Protein AF-A0A135ICH6-F1 (afdb_monomer)

InterPro domains:
  IPR010895 CHRD [PF07452] (2-80)
  IPR010895 CHRD [PF07452] (89-201)
  IPR010895 CHRD [PS50933] (84-203)
  IPR010895 CHRD [SM00754] (1-82)
  IPR010895 CHRD [SM00754] (86-203)

Mean predicted aligned error: 3.38 Å

Sequence (203 aa):
MRVNTQGIEDAVAAHIHEGRVGDNGGVLVVLNQDAEDANVWTVPVDTDIDAETFENMLAGGYYTNFHTPANASGEIRGQVFSRDYSLYTF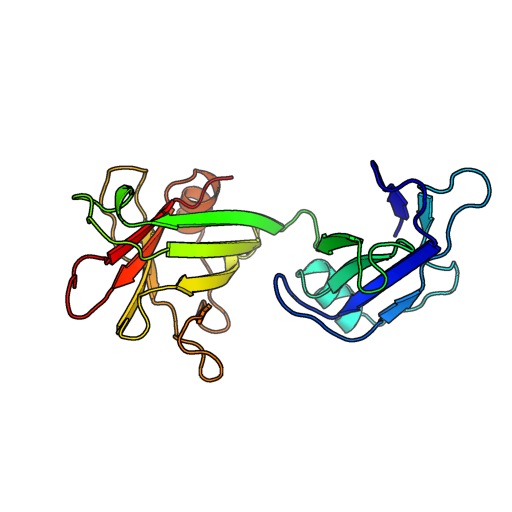ALNGEQEVPPVTTDASGDGYALLNDKTGDLDLKVVTSGVDDAVAAHIHEGIEGTNGGVVVGLEQSVDDVSKWITPENTVLDADQREAFSSGRNYVNVHTPAVPSGEIRGQIEP

Solvent-accessible surface area (backbone atoms only — not comparable to full-atom values): 10967 Å² total; per-residue (Å²): 109,74,50,75,64,78,96,59,87,67,51,77,48,38,33,34,25,40,26,39,90,98,50,84,57,58,78,75,42,71,41,42,67,41,94,90,41,75,42,34,34,31,55,53,93,83,71,81,75,57,70,68,59,52,52,39,30,44,71,33,37,18,25,38,38,32,17,26,86,91,29,73,94,41,68,51,75,45,82,34,54,38,92,53,49,50,79,31,64,31,58,25,26,6,74,60,27,83,76,59,38,96,61,91,33,37,32,45,33,39,35,44,33,29,79,80,76,21,44,43,53,35,45,33,43,50,43,83,53,84,70,48,79,47,36,33,36,25,48,27,43,89,85,50,90,48,57,81,74,42,71,40,41,69,41,91,90,40,75,46,30,37,28,52,49,88,88,36,62,40,55,74,68,56,46,52,32,46,74,66,31,24,21,25,41,36,34,18,27,85,90,33,71,92,39,45,29,18,20,62,41,43,121

Foldseek 3Di:
DKFFDDPQQQWDWKFKAFAAPPDGGDGPFTWDQDPVGNRMTHTPPPDDDDPVVVVCLQQQRIKMFIAHPVRRVGPDMGTGHHPQKDKWKKKKAQVQDQPGADDPKIKIKMWIARLPWQFIKIKMFIDPALQWDWKFKFFAAGNDGGDGDFTWDQDPVDNRMTIGDPRDGDDNVRSVSLAVQRIKMFIAHPVRRSGRMMIGTYD

Secondary structure (DSSP, 8-state):
-EEE--S-TT--EEEEEE--TT----EEEEPEEPSS-TTEEE--TT----HHHHHHHHTT-EEEEEE-SS-TT-SEEEEE--TTEEEEEEEEEGGGSSS----S-EEEEEEEEETTT-BEEEEEEEES-TT--EEEEEE--TTS--EEEEEEEEPSS-TTEEEPPTT-B--HHHHHHHHTT-EEEEEE-SS-TT-SEEEEE--

Nearest PDB structures (foldseek):
  6flh-assembly1_A  TM=6.150E-01  e=5.982E-02  Homo sapiens
  4jvb-assembly1_B  TM=2.579E-01  e=6.273E+00  Homo sapiens

Radius of gyration: 19.11 Å; Cα contacts (8 Å, |Δi|>4): 485; chains: 1; bounding box: 44×34×48 Å

Structure (mmCIF, N/CA/C/O backbone):
data_AF-A0A135ICH6-F1
#
_entry.id   AF-A0A135ICH6-F1
#
loop_
_atom_site.group_PDB
_atom_site.id
_atom_site.type_symbol
_atom_site.label_atom_id
_atom_site.label_alt_id
_atom_site.label_comp_id
_atom_site.label_asym_id
_atom_site.label_entity_id
_atom_site.label_seq_id
_atom_site.pdbx_PDB_ins_code
_atom_site.Cartn_x
_atom_site.Cartn_y
_atom_site.Cartn_z
_atom_site.occupancy
_atom_site.B_iso_or_equiv
_atom_site.auth_seq_id
_atom_site.auth_comp_id
_atom_site.auth_asym_id
_atom_site.auth_atom_id
_atom_site.pdbx_PDB_model_num
ATOM 1 N N . MET A 1 1 ? 17.819 -0.752 -14.246 1.00 88.75 1 MET A N 1
ATOM 2 C CA . MET A 1 1 ? 17.251 -1.727 -13.282 1.00 88.75 1 MET A CA 1
ATOM 3 C C . MET A 1 1 ? 17.395 -3.141 -13.845 1.00 88.75 1 MET A C 1
ATOM 5 O O . MET A 1 1 ? 17.331 -3.290 -15.061 1.00 88.75 1 MET A O 1
ATOM 9 N N . ARG A 1 2 ? 17.623 -4.147 -12.987 1.00 93.88 2 ARG A N 1
ATOM 10 C CA . ARG A 1 2 ? 17.636 -5.584 -13.323 1.00 93.88 2 ARG A CA 1
ATOM 11 C C . ARG A 1 2 ? 16.711 -6.313 -12.349 1.00 93.88 2 ARG A C 1
ATOM 13 O O . ARG A 1 2 ? 16.821 -6.069 -11.150 1.00 93.88 2 ARG A O 1
ATOM 20 N N . VAL A 1 3 ? 15.862 -7.203 -12.848 1.00 96.25 3 VAL A N 1
ATOM 21 C CA . VAL A 1 3 ? 14.986 -8.069 -12.047 1.00 96.25 3 VAL A CA 1
ATOM 22 C C . VAL A 1 3 ? 15.303 -9.520 -12.368 1.00 96.25 3 VAL A C 1
ATOM 24 O O . VAL A 1 3 ? 15.541 -9.850 -13.525 1.00 96.25 3 VAL A O 1
ATOM 27 N N . ASN A 1 4 ? 15.324 -10.371 -11.344 1.00 95.81 4 ASN A N 1
ATOM 28 C CA . ASN A 1 4 ? 15.422 -11.816 -11.519 1.00 95.81 4 ASN A CA 1
ATOM 29 C C . ASN A 1 4 ? 14.124 -12.433 -11.004 1.00 95.81 4 ASN A C 1
ATOM 31 O O . ASN A 1 4 ? 13.815 -12.297 -9.820 1.00 95.81 4 ASN A O 1
ATOM 35 N N . THR A 1 5 ? 13.363 -13.066 -11.885 1.00 95.44 5 THR A N 1
ATOM 36 C CA . THR A 1 5 ? 12.122 -13.752 -11.532 1.00 95.44 5 THR A CA 1
ATOM 37 C C . THR A 1 5 ? 12.418 -15.164 -11.029 1.00 95.44 5 THR A C 1
ATOM 39 O O . THR A 1 5 ? 13.447 -15.752 -11.352 1.00 95.44 5 THR A O 1
ATOM 42 N N . GLN A 1 6 ? 11.536 -15.721 -10.203 1.00 93.81 6 GLN A N 1
ATOM 43 C CA . GLN A 1 6 ? 11.614 -17.112 -9.754 1.00 93.81 6 GLN A CA 1
ATOM 44 C C . GLN A 1 6 ? 10.213 -17.719 -9.790 1.00 93.81 6 GLN A C 1
ATOM 46 O O . GLN A 1 6 ? 9.243 -17.034 -9.478 1.00 93.81 6 GLN A O 1
ATOM 51 N N . GLY A 1 7 ? 10.110 -18.991 -10.179 1.00 92.00 7 GLY A N 1
ATOM 52 C CA . GLY A 1 7 ? 8.832 -19.710 -10.229 1.00 92.00 7 GLY A CA 1
ATOM 53 C C . GLY A 1 7 ? 7.924 -19.373 -11.420 1.00 92.00 7 GLY A C 1
ATOM 54 O O . GLY A 1 7 ? 6.806 -19.872 -11.454 1.00 92.00 7 GLY A O 1
ATOM 55 N N . ILE A 1 8 ? 8.391 -18.572 -12.388 1.00 92.31 8 ILE A N 1
ATOM 56 C CA . ILE A 1 8 ? 7.648 -18.178 -13.603 1.00 92.31 8 ILE A CA 1
ATOM 57 C C . ILE A 1 8 ? 8.508 -18.336 -14.869 1.00 92.31 8 ILE A C 1
ATOM 59 O O . ILE A 1 8 ? 8.850 -17.376 -15.556 1.00 92.31 8 ILE A O 1
ATOM 63 N N . GLU A 1 9 ? 8.916 -19.572 -15.145 1.00 86.94 9 GLU A N 1
ATOM 64 C CA . GLU A 1 9 ? 9.902 -19.904 -16.189 1.00 86.94 9 GLU A CA 1
ATOM 65 C C . GLU A 1 9 ? 9.410 -19.650 -17.627 1.00 86.94 9 GLU A C 1
ATOM 67 O O . GLU A 1 9 ? 10.218 -19.587 -18.551 1.00 86.94 9 GLU A O 1
ATOM 72 N N . ASP A 1 10 ? 8.100 -19.499 -17.833 1.00 93.94 10 ASP A N 1
ATOM 73 C CA . ASP A 1 10 ? 7.461 -19.277 -19.133 1.00 93.94 10 ASP A CA 1
ATOM 74 C C . ASP A 1 10 ? 7.021 -17.820 -19.358 1.00 93.94 10 ASP A C 1
ATOM 76 O O . ASP A 1 10 ? 6.201 -17.547 -20.237 1.00 93.94 10 ASP A O 1
ATOM 80 N N . ALA A 1 11 ? 7.558 -16.867 -18.589 1.00 96.06 11 ALA A N 1
ATOM 81 C CA . ALA A 1 11 ? 7.267 -15.454 -18.789 1.00 96.06 11 ALA A CA 1
ATOM 82 C C . ALA A 1 11 ? 7.738 -14.957 -20.170 1.00 96.06 11 ALA A C 1
ATOM 84 O O . ALA A 1 11 ? 8.879 -15.167 -20.584 1.00 96.06 11 ALA A O 1
ATOM 85 N N . VAL A 1 12 ? 6.836 -14.272 -20.879 1.00 95.69 12 VAL A N 1
ATOM 86 C CA . VAL A 1 12 ? 7.000 -13.847 -22.284 1.00 95.69 12 VAL A CA 1
ATOM 87 C C . VAL A 1 12 ? 7.098 -12.334 -22.460 1.00 95.69 12 VAL A C 1
ATOM 89 O O . VAL A 1 12 ? 7.494 -11.862 -23.524 1.00 95.69 12 VAL A O 1
ATOM 92 N N . ALA A 1 13 ? 6.714 -11.562 -21.445 1.00 97.50 13 ALA A N 1
ATOM 93 C CA . ALA A 1 13 ? 6.811 -10.110 -21.455 1.00 97.50 13 ALA A CA 1
ATOM 94 C C . ALA A 1 13 ? 6.939 -9.581 -20.031 1.00 97.50 13 ALA A C 1
ATOM 96 O O . ALA A 1 13 ? 6.417 -10.178 -19.087 1.00 97.50 13 ALA A O 1
ATOM 97 N N . ALA A 1 14 ? 7.584 -8.428 -19.889 1.00 97.94 14 ALA A N 1
ATOM 98 C CA . ALA A 1 14 ? 7.644 -7.721 -18.625 1.00 97.94 14 ALA A CA 1
ATOM 99 C C . ALA A 1 14 ? 7.719 -6.210 -18.835 1.00 97.94 14 ALA A C 1
ATOM 101 O O . ALA A 1 14 ? 8.306 -5.725 -19.806 1.00 97.94 14 ALA A O 1
ATOM 102 N N . HIS A 1 15 ? 7.133 -5.472 -17.900 1.00 98.00 15 HIS A N 1
ATOM 103 C CA . HIS A 1 15 ? 6.991 -4.025 -17.979 1.00 98.00 15 HIS A CA 1
ATOM 104 C C . HIS A 1 15 ? 7.269 -3.368 -16.630 1.00 98.00 15 HIS A C 1
ATOM 106 O O . HIS A 1 15 ? 7.017 -3.962 -15.582 1.00 98.00 15 HIS A O 1
ATOM 112 N N . ILE A 1 16 ? 7.727 -2.119 -16.663 1.00 98.12 16 ILE A N 1
ATOM 113 C CA . ILE A 1 16 ? 7.586 -1.175 -15.553 1.00 98.12 16 ILE A CA 1
ATOM 114 C C . ILE A 1 16 ? 6.340 -0.343 -15.839 1.00 98.12 16 ILE A C 1
ATOM 116 O O . ILE A 1 16 ? 6.228 0.238 -16.917 1.00 98.12 16 ILE A O 1
ATOM 120 N N . HIS A 1 17 ? 5.428 -0.284 -14.881 1.00 98.06 17 HIS A N 1
ATOM 121 C CA . HIS A 1 17 ? 4.201 0.494 -14.923 1.00 98.06 17 HIS A CA 1
ATOM 122 C C . HIS A 1 17 ? 4.221 1.597 -13.870 1.00 98.06 17 HIS A C 1
ATOM 124 O O . HIS A 1 17 ? 4.798 1.419 -12.795 1.00 98.06 17 HIS A O 1
ATOM 130 N N . GLU A 1 18 ? 3.549 2.703 -14.164 1.00 97.69 18 GLU A N 1
ATOM 131 C CA . GLU A 1 18 ? 3.176 3.698 -13.159 1.00 97.69 18 GLU A CA 1
ATOM 132 C C . GLU A 1 18 ? 2.019 3.157 -12.306 1.00 97.69 18 GLU A C 1
ATOM 134 O O . GLU A 1 18 ? 1.065 2.587 -12.831 1.00 97.69 18 GLU A O 1
ATOM 139 N N . GLY A 1 19 ? 2.105 3.310 -10.990 1.00 95.12 19 GLY A N 1
ATOM 140 C CA . GLY A 1 19 ? 1.073 2.912 -10.039 1.00 95.12 19 GLY A CA 1
ATOM 141 C C . GLY A 1 19 ? 1.646 2.562 -8.668 1.00 95.12 19 GLY A C 1
ATOM 142 O O . GLY A 1 19 ? 2.623 1.818 -8.554 1.00 95.12 19 GLY A O 1
ATOM 143 N N . ARG A 1 20 ? 0.999 3.067 -7.615 1.00 92.19 20 ARG A N 1
ATOM 144 C CA . ARG A 1 20 ? 1.248 2.683 -6.216 1.00 92.19 20 ARG A CA 1
ATOM 145 C C . ARG A 1 20 ? 0.688 1.291 -5.924 1.00 92.19 20 ARG A C 1
ATOM 147 O O . ARG A 1 20 ? 0.027 0.686 -6.772 1.00 92.19 20 ARG A O 1
ATOM 154 N N . VAL A 1 21 ? 0.966 0.758 -4.734 1.00 90.69 21 VAL A N 1
ATOM 155 C CA . VAL A 1 21 ? 0.473 -0.562 -4.310 1.00 90.69 21 VAL A CA 1
ATOM 156 C C . VAL A 1 21 ? -1.057 -0.622 -4.427 1.00 90.69 21 VAL A C 1
ATOM 158 O O . VAL A 1 21 ? -1.778 0.268 -3.980 1.00 90.69 21 VAL A O 1
ATOM 161 N N . GLY A 1 22 ? -1.558 -1.674 -5.077 1.00 85.56 22 GLY A N 1
ATOM 162 C CA . GLY A 1 22 ? -2.992 -1.875 -5.316 1.00 85.56 22 GLY A CA 1
ATOM 163 C C . GLY A 1 22 ? -3.583 -1.087 -6.492 1.00 85.56 22 GLY A C 1
ATOM 164 O O . GLY A 1 22 ? -4.697 -1.396 -6.905 1.00 85.56 22 GLY A O 1
ATOM 165 N N . ASP A 1 23 ? -2.843 -0.142 -7.078 1.00 89.75 23 ASP A N 1
ATOM 166 C CA . ASP A 1 23 ? -3.304 0.648 -8.221 1.00 89.75 23 ASP A CA 1
ATOM 167 C C . ASP A 1 23 ? -2.651 0.165 -9.525 1.00 89.75 23 ASP A C 1
ATOM 169 O O . ASP A 1 23 ? -1.493 -0.269 -9.547 1.00 89.75 23 ASP A O 1
ATOM 173 N N . ASN A 1 24 ? -3.411 0.217 -10.619 1.00 92.19 24 ASN A N 1
ATOM 174 C CA . ASN A 1 24 ? -2.935 -0.088 -11.967 1.00 92.19 24 AS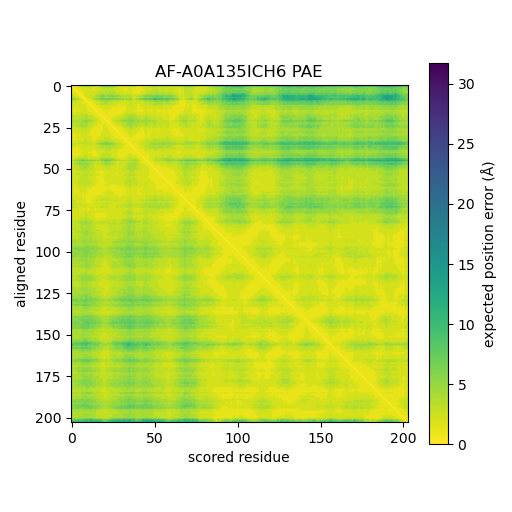N A CA 1
ATOM 175 C C . ASN A 1 24 ? -2.658 1.212 -12.721 1.00 92.19 24 ASN A C 1
ATOM 177 O O . ASN A 1 24 ? -3.387 2.189 -12.555 1.00 92.19 24 ASN A O 1
ATOM 181 N N . GLY A 1 25 ? -1.690 1.191 -13.632 1.00 94.75 25 GLY A N 1
ATOM 182 C CA . GLY A 1 25 ? -1.449 2.323 -14.521 1.00 94.75 25 GLY A CA 1
ATOM 183 C C . GLY A 1 25 ? -0.712 1.953 -15.801 1.00 94.75 25 GLY A C 1
ATOM 184 O O . GLY A 1 25 ? -0.577 0.779 -16.168 1.00 94.75 25 GLY A O 1
ATOM 185 N N . GLY A 1 26 ? -0.314 2.986 -16.541 1.00 96.62 26 GLY A N 1
ATOM 186 C CA . GLY A 1 26 ? 0.278 2.851 -17.870 1.00 96.62 26 GLY A CA 1
ATOM 187 C C . GLY A 1 26 ? 1.656 2.191 -17.847 1.00 96.62 26 GLY A C 1
ATOM 188 O O . GLY A 1 26 ? 2.348 2.205 -16.833 1.00 96.62 26 GLY A O 1
ATOM 189 N N . VAL A 1 27 ? 2.059 1.617 -18.982 1.00 97.44 27 VAL A N 1
ATOM 190 C CA . VAL A 1 27 ? 3.423 1.102 -19.180 1.00 97.44 27 VAL A CA 1
ATOM 191 C C . VAL A 1 27 ? 4.380 2.283 -19.349 1.00 97.44 27 VAL A C 1
ATOM 193 O O . VAL A 1 27 ? 4.207 3.078 -20.271 1.00 97.44 27 VAL A O 1
ATOM 196 N N . LEU A 1 28 ? 5.408 2.353 -18.504 1.00 97.56 28 LEU A N 1
ATOM 197 C CA . LEU A 1 28 ? 6.541 3.267 -18.651 1.00 97.56 28 LEU A CA 1
ATOM 198 C C . LEU A 1 28 ? 7.646 2.642 -19.515 1.00 97.56 28 LEU A C 1
ATOM 200 O O . LEU A 1 28 ? 8.131 3.263 -20.456 1.00 97.56 28 LEU A O 1
ATOM 204 N N . VAL A 1 29 ? 8.053 1.407 -19.198 1.00 97.50 29 VAL A N 1
ATOM 205 C CA . VAL A 1 29 ? 9.194 0.734 -19.844 1.00 97.50 29 VAL A CA 1
ATOM 206 C C . VAL A 1 29 ? 8.836 -0.707 -20.178 1.00 97.50 29 VAL A C 1
ATOM 208 O O . VAL A 1 29 ? 8.315 -1.425 -19.330 1.00 97.50 29 VAL A O 1
ATOM 211 N N . VAL A 1 30 ? 9.182 -1.157 -21.385 1.00 97.81 30 VAL A N 1
ATOM 212 C CA . VAL A 1 30 ? 9.219 -2.586 -21.735 1.00 97.81 30 VAL A CA 1
ATOM 213 C C . VAL A 1 30 ? 10.593 -3.141 -21.371 1.00 97.81 30 VAL A C 1
ATOM 215 O O . VAL A 1 30 ? 11.612 -2.579 -21.773 1.00 97.81 30 VAL A O 1
ATOM 218 N N . LEU A 1 31 ? 10.634 -4.223 -20.596 1.00 97.94 31 LEU A N 1
ATOM 219 C CA . LEU A 1 31 ? 11.882 -4.857 -20.179 1.00 97.94 31 LEU A CA 1
ATOM 220 C C . LEU A 1 31 ? 12.377 -5.851 -21.234 1.00 97.94 31 LEU A C 1
ATOM 222 O O . LEU A 1 31 ? 11.595 -6.573 -21.850 1.00 97.94 31 LEU A O 1
ATOM 226 N N . ASN A 1 32 ? 13.697 -5.927 -21.385 1.00 97.44 32 ASN A N 1
ATOM 227 C CA . ASN A 1 32 ? 14.360 -6.934 -22.202 1.00 97.44 32 ASN A CA 1
ATOM 228 C C . ASN A 1 32 ? 14.598 -8.196 -21.373 1.00 97.44 32 ASN A C 1
ATOM 230 O O . ASN A 1 32 ? 15.232 -8.119 -20.316 1.00 97.44 32 ASN A O 1
ATOM 234 N N . GLN A 1 33 ? 14.141 -9.340 -21.876 1.00 96.62 33 GLN A N 1
ATOM 235 C CA . GLN A 1 33 ? 14.546 -10.646 -21.361 1.00 96.62 33 GLN A CA 1
ATOM 236 C C . GLN A 1 33 ? 15.991 -10.931 -21.782 1.00 96.62 33 GLN A C 1
ATOM 238 O O . GLN A 1 33 ? 16.378 -10.655 -22.921 1.00 96.62 33 GLN A O 1
ATOM 243 N N . ASP A 1 34 ? 16.793 -11.457 -20.865 1.00 95.38 34 ASP A N 1
ATOM 244 C CA . ASP A 1 34 ? 18.150 -11.899 -21.159 1.00 95.38 34 ASP A CA 1
ATOM 245 C C . ASP A 1 34 ? 18.136 -13.148 -22.058 1.00 95.38 34 ASP A C 1
ATOM 247 O O . ASP A 1 34 ? 17.251 -14.000 -21.969 1.00 95.38 34 ASP A O 1
ATOM 251 N N . ALA A 1 35 ? 19.108 -13.239 -22.966 1.00 93.81 35 ALA A N 1
ATOM 252 C CA . ALA A 1 35 ? 19.168 -14.310 -23.959 1.00 93.81 35 ALA A CA 1
ATOM 253 C C . ALA A 1 35 ? 19.732 -15.628 -23.403 1.00 93.81 35 ALA A C 1
ATOM 255 O O . ALA A 1 35 ? 19.498 -16.684 -23.993 1.00 93.81 35 ALA A O 1
ATOM 256 N N . GLU A 1 36 ? 20.502 -15.568 -22.315 1.00 94.75 36 GLU A N 1
ATOM 257 C CA . GLU A 1 36 ? 21.130 -16.727 -21.679 1.00 94.75 36 GLU A CA 1
ATOM 258 C C . GLU A 1 36 ? 20.344 -17.199 -20.448 1.00 94.75 36 GLU A C 1
ATOM 260 O O . GLU A 1 36 ? 20.405 -18.382 -20.109 1.00 94.75 36 GLU A O 1
ATOM 265 N N . ASP A 1 37 ? 19.571 -16.311 -19.814 1.00 93.81 37 ASP A N 1
ATOM 266 C CA . ASP A 1 37 ? 18.720 -16.633 -18.666 1.00 93.81 37 ASP A CA 1
ATOM 267 C C . ASP A 1 37 ? 17.323 -15.999 -18.781 1.00 93.81 37 ASP A C 1
ATOM 269 O O . ASP A 1 37 ? 17.126 -14.811 -18.524 1.00 93.81 37 ASP A O 1
ATOM 273 N N . ALA A 1 38 ? 16.316 -16.822 -19.092 1.00 91.88 38 ALA A N 1
ATOM 274 C CA . ALA A 1 38 ? 14.923 -16.395 -19.256 1.00 91.88 38 ALA A CA 1
ATOM 275 C C . ALA A 1 38 ? 14.307 -15.750 -17.996 1.00 91.88 38 ALA A C 1
ATOM 277 O O . ALA A 1 38 ? 13.272 -15.087 -18.085 1.00 91.88 38 ALA A O 1
ATOM 278 N N . ASN A 1 39 ? 14.934 -15.911 -16.827 1.00 93.94 39 ASN A N 1
ATOM 279 C CA . ASN A 1 39 ? 14.484 -15.290 -15.586 1.00 93.94 39 ASN A CA 1
ATOM 280 C C . ASN A 1 39 ? 15.065 -13.893 -15.358 1.00 93.94 39 ASN A C 1
ATOM 282 O O . ASN A 1 39 ? 14.677 -13.216 -14.404 1.00 93.94 39 ASN A O 1
ATOM 286 N N . VAL A 1 40 ? 16.014 -13.449 -16.181 1.00 96.19 40 VAL A N 1
ATOM 287 C CA . VAL A 1 40 ? 16.670 -12.153 -16.018 1.00 96.19 40 VAL A CA 1
ATOM 288 C C . VAL A 1 40 ? 16.038 -11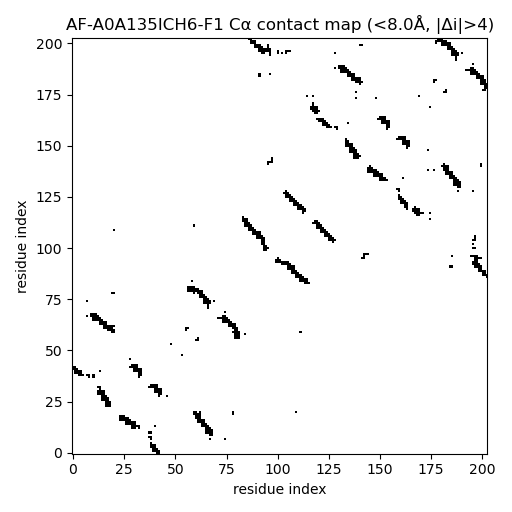.134 -16.952 1.00 96.19 40 VAL A C 1
ATOM 290 O O . VAL A 1 40 ? 15.994 -11.310 -18.165 1.00 96.19 40 VAL A O 1
ATOM 293 N N . TRP A 1 41 ? 15.595 -10.023 -16.373 1.00 97.56 41 TRP A N 1
ATOM 294 C CA . TRP A 1 41 ? 14.955 -8.925 -17.084 1.00 97.56 41 TRP A CA 1
ATOM 295 C C . TRP A 1 41 ? 15.700 -7.629 -16.814 1.00 97.56 41 TRP A C 1
ATOM 297 O O . TRP A 1 41 ? 16.047 -7.314 -15.671 1.00 97.56 41 TRP A O 1
ATOM 307 N N . THR A 1 42 ? 15.956 -6.855 -17.860 1.00 97.44 42 THR A N 1
ATOM 308 C CA . THR A 1 42 ? 16.729 -5.615 -17.766 1.00 97.44 42 THR A CA 1
ATOM 309 C C . THR A 1 42 ? 16.024 -4.469 -18.464 1.00 97.44 42 THR A C 1
ATOM 311 O O . THR A 1 42 ? 15.314 -4.641 -19.451 1.00 97.44 42 THR A O 1
ATOM 314 N N . VAL A 1 43 ? 16.221 -3.269 -17.930 1.00 97.06 43 VAL A N 1
ATOM 315 C CA . VAL A 1 43 ? 15.818 -2.041 -18.618 1.00 97.06 43 VAL A CA 1
ATOM 316 C C . VAL A 1 43 ? 16.701 -1.861 -19.863 1.00 97.06 43 VAL A C 1
ATOM 318 O O . VAL A 1 43 ? 17.918 -2.043 -19.744 1.00 97.06 43 VAL A O 1
ATOM 321 N N . PRO A 1 44 ? 16.137 -1.505 -21.035 1.00 96.38 44 PRO A N 1
ATOM 322 C CA .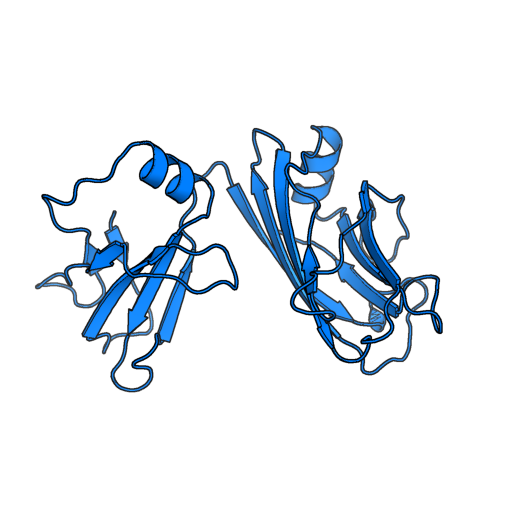 PRO A 1 44 ? 16.926 -1.198 -22.224 1.00 96.38 44 PRO A CA 1
ATOM 323 C C . PRO A 1 44 ? 17.998 -0.135 -21.949 1.00 96.38 44 PRO A C 1
ATOM 325 O O . PRO A 1 44 ? 17.742 0.839 -21.244 1.00 96.38 44 PRO A O 1
ATOM 328 N N . VAL A 1 45 ? 19.187 -0.317 -22.527 1.00 91.56 45 VAL A N 1
ATOM 329 C CA . VAL A 1 45 ? 20.398 0.495 -22.277 1.00 91.56 45 VAL A CA 1
ATOM 330 C C . VAL A 1 45 ? 20.195 2.001 -22.497 1.00 91.56 45 VAL A C 1
ATOM 332 O O . VAL A 1 45 ? 20.774 2.790 -21.757 1.00 91.56 45 VAL A O 1
ATOM 335 N N . ASP A 1 46 ? 19.336 2.391 -23.439 1.00 91.69 46 ASP A N 1
ATOM 336 C CA . ASP A 1 46 ? 19.064 3.795 -23.783 1.00 91.69 46 ASP A CA 1
ATOM 337 C C . ASP A 1 46 ? 17.751 4.324 -23.175 1.00 91.69 46 ASP A C 1
ATOM 339 O O . ASP A 1 46 ? 17.191 5.311 -23.650 1.00 91.69 46 ASP A O 1
ATOM 343 N N . THR A 1 47 ? 17.218 3.650 -22.150 1.00 95.06 47 THR A N 1
ATOM 344 C CA . THR A 1 47 ? 16.029 4.140 -21.440 1.00 95.06 47 THR A CA 1
ATOM 345 C C . THR A 1 47 ? 16.404 5.371 -20.632 1.00 95.06 47 THR A C 1
ATOM 347 O O . THR A 1 47 ? 17.163 5.271 -19.667 1.00 95.06 47 THR A O 1
ATOM 350 N N . ASP A 1 48 ? 15.838 6.508 -21.014 1.00 94.75 48 ASP A N 1
ATOM 351 C CA . ASP A 1 48 ? 15.968 7.770 -20.298 1.00 94.75 48 ASP A CA 1
ATOM 352 C C . ASP A 1 48 ? 14.644 8.103 -19.604 1.00 94.75 48 ASP A C 1
ATOM 354 O O . ASP A 1 48 ? 13.568 7.918 -20.179 1.00 94.75 48 ASP A O 1
ATOM 358 N N . ILE A 1 49 ? 14.729 8.564 -18.360 1.00 95.88 49 ILE A N 1
ATOM 359 C CA . ILE A 1 49 ? 13.588 9.015 -17.560 1.00 95.88 49 ILE A CA 1
ATOM 360 C C . ILE A 1 49 ? 13.962 10.334 -16.897 1.00 95.88 49 ILE A C 1
ATOM 362 O O . ILE A 1 49 ? 15.112 10.542 -16.506 1.00 95.88 49 ILE A O 1
ATOM 366 N N . ASP A 1 50 ? 12.995 11.235 -16.768 1.00 97.06 50 ASP A N 1
ATOM 367 C CA . ASP A 1 50 ? 13.234 12.498 -16.084 1.00 97.06 50 ASP A CA 1
ATOM 368 C C . ASP A 1 50 ? 13.375 12.318 -14.561 1.00 97.06 50 ASP A C 1
ATOM 370 O O . ASP A 1 50 ? 13.111 11.259 -13.983 1.00 97.06 50 ASP A O 1
ATOM 374 N N . ALA A 1 51 ? 13.839 13.382 -13.904 1.00 97.38 51 ALA A N 1
ATOM 375 C CA . ALA A 1 51 ? 14.068 13.375 -12.466 1.00 97.38 51 ALA A CA 1
ATOM 376 C C . ALA A 1 51 ? 12.770 13.158 -11.673 1.00 97.38 51 ALA A C 1
ATOM 378 O O . ALA A 1 51 ? 12.790 12.448 -10.678 1.00 97.38 51 ALA A O 1
ATOM 379 N N . GLU A 1 52 ? 11.645 13.721 -12.117 1.00 97.19 52 GLU A N 1
ATOM 380 C CA . GLU A 1 52 ? 10.356 13.574 -11.432 1.00 97.19 52 GLU A CA 1
ATOM 381 C C . GLU A 1 52 ? 9.886 12.113 -11.436 1.00 97.19 52 GLU A C 1
ATOM 383 O O . GLU A 1 52 ? 9.529 11.563 -10.394 1.00 97.19 52 GLU A O 1
ATOM 388 N N . THR A 1 53 ? 9.985 11.452 -12.588 1.00 97.25 53 THR A N 1
ATOM 389 C CA . THR A 1 53 ? 9.709 10.024 -12.765 1.00 97.25 53 THR A CA 1
ATOM 390 C C . THR A 1 53 ? 10.614 9.176 -11.883 1.00 97.25 53 THR A C 1
ATOM 392 O O . THR A 1 53 ? 10.145 8.241 -11.232 1.00 97.25 53 THR A O 1
ATOM 395 N N . PHE A 1 54 ? 11.909 9.496 -11.838 1.00 96.00 54 PHE A N 1
ATOM 396 C CA . PHE A 1 54 ? 12.861 8.764 -11.012 1.00 96.00 54 PHE A CA 1
ATOM 397 C C . PHE A 1 54 ? 12.560 8.913 -9.516 1.00 96.00 54 PHE A C 1
ATOM 399 O O . PHE A 1 54 ? 12.500 7.905 -8.816 1.00 96.00 54 PHE A O 1
ATOM 406 N N . GLU A 1 55 ? 12.301 10.128 -9.031 1.00 95.75 55 GLU A N 1
ATOM 407 C CA . GLU A 1 55 ? 11.943 10.362 -7.626 1.00 95.75 55 GLU A CA 1
ATOM 408 C C . GLU A 1 55 ? 10.632 9.653 -7.256 1.00 95.75 55 GLU A C 1
ATOM 410 O O . GLU A 1 55 ? 10.563 8.967 -6.236 1.00 95.75 55 GLU A O 1
ATOM 415 N N . ASN A 1 56 ? 9.614 9.711 -8.120 1.00 95.75 56 ASN A N 1
ATOM 416 C CA . ASN A 1 56 ? 8.360 8.991 -7.897 1.00 95.75 56 ASN A CA 1
ATOM 417 C C . ASN A 1 56 ? 8.568 7.459 -7.903 1.00 95.75 56 ASN A C 1
ATOM 419 O O . ASN A 1 56 ? 7.997 6.745 -7.080 1.00 95.75 56 ASN A O 1
ATOM 423 N N . MET A 1 57 ? 9.455 6.935 -8.757 1.00 96.44 57 MET A N 1
ATOM 424 C CA . MET A 1 57 ? 9.871 5.525 -8.727 1.00 96.44 57 MET A CA 1
ATOM 425 C C . MET A 1 57 ? 10.567 5.146 -7.420 1.00 96.44 57 MET A C 1
ATOM 427 O O . MET A 1 57 ? 10.317 4.066 -6.892 1.00 96.44 57 MET A O 1
ATOM 431 N N . LEU A 1 58 ? 11.409 6.014 -6.862 1.00 95.75 58 LEU A N 1
ATOM 432 C CA . LEU A 1 58 ? 12.036 5.769 -5.562 1.00 95.75 58 LEU A CA 1
ATOM 433 C C . LEU A 1 58 ? 11.043 5.863 -4.394 1.00 95.75 58 LEU A C 1
ATOM 435 O O . LEU A 1 58 ? 11.277 5.218 -3.369 1.00 95.75 58 LEU A O 1
ATOM 439 N N . ALA A 1 59 ? 9.948 6.604 -4.567 1.00 95.81 59 ALA A N 1
ATOM 440 C CA . ALA A 1 59 ? 8.888 6.813 -3.583 1.00 95.81 59 ALA A CA 1
ATOM 441 C C . ALA A 1 59 ? 7.722 5.805 -3.663 1.00 95.81 59 ALA A C 1
ATOM 443 O O . ALA A 1 59 ? 6.677 6.024 -3.047 1.00 95.81 59 ALA A O 1
ATOM 444 N N . GLY A 1 60 ? 7.865 4.709 -4.420 1.00 95.94 60 GLY A N 1
ATOM 445 C CA . GLY A 1 60 ? 6.825 3.680 -4.504 1.00 95.94 60 GLY A CA 1
ATOM 446 C C . GLY A 1 60 ? 5.774 3.906 -5.581 1.00 95.94 60 GLY A C 1
ATOM 447 O O . GLY A 1 60 ? 4.778 3.192 -5.593 1.00 95.94 60 GLY A O 1
ATOM 448 N N . GLY A 1 61 ? 5.956 4.866 -6.486 1.00 96.44 61 GLY A N 1
ATOM 449 C CA . GLY A 1 61 ? 4.983 5.194 -7.528 1.00 96.44 61 GLY A CA 1
ATOM 450 C C . GLY A 1 61 ? 4.985 4.268 -8.742 1.00 96.44 61 GLY A C 1
ATOM 451 O O . GLY A 1 61 ? 4.215 4.511 -9.664 1.00 96.44 61 GLY A O 1
ATOM 452 N N . TYR A 1 62 ? 5.842 3.244 -8.787 1.00 97.81 62 TYR A N 1
ATOM 453 C CA . TYR A 1 62 ? 5.988 2.358 -9.946 1.00 97.81 62 TYR A CA 1
ATOM 454 C C . TYR A 1 62 ? 6.080 0.892 -9.532 1.00 97.81 62 TYR A C 1
ATOM 456 O O . TYR A 1 62 ? 6.567 0.562 -8.453 1.00 97.81 62 TYR A O 1
ATOM 464 N N . TYR A 1 63 ? 5.676 -0.009 -10.423 1.00 97.69 63 TYR A N 1
ATOM 465 C CA . TYR A 1 63 ? 5.785 -1.451 -10.224 1.00 97.69 63 TYR A CA 1
ATOM 466 C C . TYR A 1 63 ? 6.283 -2.166 -11.473 1.00 97.69 63 TYR A C 1
ATOM 468 O O . TYR A 1 63 ? 6.126 -1.700 -12.596 1.00 97.69 63 TYR A O 1
ATOM 476 N N . THR A 1 64 ? 6.871 -3.335 -11.273 1.00 97.88 64 THR A N 1
ATOM 477 C CA . THR A 1 64 ? 7.165 -4.295 -12.335 1.00 97.88 64 THR A CA 1
ATOM 478 C C . THR A 1 64 ? 6.047 -5.313 -12.444 1.00 97.88 64 THR A C 1
ATOM 480 O O . THR A 1 64 ? 5.489 -5.718 -11.425 1.00 97.88 64 THR A O 1
ATOM 483 N N . ASN A 1 65 ? 5.723 -5.719 -13.665 1.00 97.75 65 ASN A N 1
ATOM 484 C CA . ASN A 1 65 ? 4.721 -6.737 -13.956 1.00 97.75 65 ASN A CA 1
ATOM 485 C C . ASN A 1 65 ? 5.271 -7.719 -14.991 1.00 97.75 65 ASN A C 1
ATOM 487 O O . ASN A 1 65 ? 5.887 -7.290 -15.969 1.00 97.75 65 ASN A O 1
ATOM 491 N N . PHE A 1 66 ? 5.054 -9.013 -14.777 1.00 97.88 66 PHE A N 1
ATOM 492 C CA . PHE A 1 66 ? 5.588 -10.090 -15.612 1.00 97.88 66 PHE A CA 1
ATOM 493 C C . PHE A 1 66 ? 4.448 -10.971 -16.091 1.00 97.88 66 PHE A C 1
ATOM 495 O O . PHE A 1 66 ? 3.597 -11.361 -15.300 1.00 97.88 66 PHE A O 1
ATOM 502 N N . HIS A 1 67 ? 4.427 -11.287 -17.380 1.00 97.62 67 HIS A N 1
ATOM 503 C CA . HIS A 1 67 ? 3.293 -11.913 -18.046 1.00 97.62 67 HIS A CA 1
ATOM 504 C C . HIS A 1 67 ? 3.666 -13.313 -18.521 1.00 97.62 67 HIS A C 1
ATOM 506 O O . HIS A 1 67 ? 4.652 -13.481 -19.243 1.00 97.62 67 HIS A O 1
ATOM 512 N N . THR A 1 68 ? 2.843 -14.296 -18.178 1.00 97.06 68 THR A N 1
ATOM 513 C CA . THR A 1 68 ? 2.897 -15.660 -18.721 1.00 97.06 68 THR A CA 1
ATOM 514 C C . THR A 1 68 ? 1.759 -15.844 -19.734 1.00 97.06 68 THR A C 1
ATOM 516 O O . THR A 1 68 ? 0.796 -15.067 -19.739 1.00 97.06 68 THR A O 1
ATOM 519 N N . PRO A 1 69 ? 1.799 -16.871 -20.600 1.00 96.81 69 PRO A N 1
ATOM 520 C CA . PRO A 1 69 ? 0.662 -17.217 -21.451 1.00 96.81 69 PRO A CA 1
ATOM 521 C C . PRO A 1 69 ? -0.624 -17.514 -20.664 1.00 96.81 69 PRO A C 1
ATOM 523 O O . PRO A 1 69 ? -1.716 -17.236 -21.159 1.00 96.81 69 PRO A O 1
ATOM 526 N N . ALA A 1 70 ? -0.501 -18.068 -19.452 1.00 96.75 70 ALA A N 1
ATOM 527 C CA . ALA A 1 70 ? -1.633 -18.346 -18.572 1.00 96.75 70 ALA A CA 1
ATOM 528 C C . ALA A 1 70 ? -2.234 -17.061 -17.981 1.00 96.75 70 ALA A C 1
ATOM 530 O O . ALA A 1 70 ? -3.455 -16.946 -17.880 1.00 96.75 70 ALA A O 1
ATOM 531 N N . ASN A 1 71 ? -1.388 -16.082 -17.655 1.00 96.50 71 ASN A N 1
ATOM 532 C CA . ASN A 1 71 ? -1.776 -14.822 -17.034 1.00 96.50 71 ASN A CA 1
ATOM 533 C C . ASN A 1 71 ? -1.283 -13.631 -17.866 1.00 96.50 71 ASN A C 1
ATOM 535 O O . ASN A 1 71 ? -0.369 -12.891 -17.497 1.00 96.50 71 ASN A O 1
ATOM 539 N N . ALA A 1 72 ? -1.940 -13.418 -19.010 1.00 95.94 72 ALA A N 1
ATOM 540 C CA . ALA A 1 72 ? -1.570 -12.381 -19.975 1.00 95.94 72 ALA A CA 1
ATOM 541 C C . ALA A 1 72 ? -1.682 -10.946 -19.423 1.00 95.94 72 ALA A C 1
ATOM 543 O O . ALA A 1 72 ? -1.011 -10.046 -19.922 1.00 95.94 72 ALA A O 1
ATOM 544 N N . SER A 1 73 ? -2.490 -10.712 -18.385 1.00 92.50 73 SER A N 1
ATOM 545 C CA . SER A 1 73 ? -2.577 -9.414 -17.693 1.00 92.50 73 SER A CA 1
ATOM 546 C C . SER A 1 73 ? -1.465 -9.194 -16.655 1.00 92.50 73 SER A C 1
ATOM 548 O O . SER A 1 73 ? -1.291 -8.070 -16.185 1.00 92.50 73 SER A O 1
ATOM 550 N N . GLY A 1 74 ? -0.688 -10.231 -16.342 1.00 94.88 74 GLY A N 1
ATOM 551 C CA . GLY A 1 74 ? 0.334 -10.238 -15.300 1.00 94.88 74 GLY A CA 1
ATOM 552 C C . GLY A 1 74 ? 0.166 -11.453 -14.390 1.00 94.88 74 GLY A C 1
ATOM 553 O O . GLY A 1 74 ? -0.904 -11.656 -13.827 1.00 94.88 74 GLY A O 1
ATOM 554 N N . GLU A 1 75 ? 1.217 -12.256 -14.268 1.00 96.38 75 GLU A N 1
ATOM 555 C CA . GLU A 1 75 ? 1.346 -13.373 -13.328 1.00 96.38 75 GLU A CA 1
ATOM 556 C C . GLU A 1 75 ? 1.872 -12.887 -11.976 1.00 96.38 75 GLU A C 1
ATOM 558 O O . GLU A 1 75 ? 1.321 -13.226 -10.934 1.00 96.38 75 GLU A O 1
ATOM 563 N N . ILE A 1 76 ? 2.935 -12.072 -11.988 1.00 95.69 76 ILE A N 1
ATOM 564 C CA . ILE A 1 76 ? 3.544 -11.532 -10.770 1.00 95.69 76 ILE A CA 1
ATOM 565 C C . ILE A 1 76 ? 3.842 -10.043 -10.898 1.00 95.69 76 ILE A C 1
ATOM 567 O O . ILE A 1 76 ? 4.218 -9.545 -11.963 1.00 95.69 76 ILE A O 1
ATOM 571 N N . ARG A 1 77 ? 3.728 -9.353 -9.761 1.00 94.81 77 ARG A N 1
ATOM 572 C CA . ARG A 1 77 ? 3.971 -7.921 -9.601 1.00 94.81 77 ARG A CA 1
ATOM 573 C C . ARG A 1 77 ? 4.985 -7.670 -8.487 1.00 94.81 77 ARG A C 1
ATOM 575 O O . ARG A 1 77 ? 4.895 -8.278 -7.426 1.00 94.81 77 ARG A O 1
ATOM 582 N N . GLY A 1 78 ? 5.898 -6.726 -8.705 1.00 95.12 78 GLY A N 1
ATOM 583 C CA . GLY A 1 78 ? 6.824 -6.231 -7.683 1.00 95.12 78 GLY A CA 1
ATOM 584 C C . GLY A 1 78 ? 6.833 -4.710 -7.633 1.00 95.12 78 GLY A C 1
ATOM 585 O O . GLY A 1 78 ? 7.161 -4.075 -8.635 1.00 95.12 78 GLY A O 1
ATOM 586 N N . GLN A 1 79 ? 6.481 -4.120 -6.491 1.00 96.56 79 GLN A N 1
ATOM 587 C CA . GLN A 1 79 ? 6.535 -2.668 -6.309 1.00 96.56 79 GLN A CA 1
ATOM 588 C C . GLN A 1 79 ? 7.993 -2.179 -6.295 1.00 96.56 79 GLN A C 1
ATOM 590 O O . GLN A 1 79 ? 8.877 -2.855 -5.770 1.00 96.56 79 GLN A O 1
ATOM 595 N N . VAL A 1 80 ? 8.248 -1.011 -6.882 1.00 96.56 80 VAL A N 1
ATOM 596 C CA . VAL A 1 80 ? 9.569 -0.380 -6.948 1.00 96.56 80 VAL A CA 1
ATOM 597 C C . VAL A 1 80 ? 9.596 0.798 -5.989 1.00 96.56 80 VAL A C 1
ATOM 599 O O . VAL A 1 80 ? 8.780 1.703 -6.105 1.00 96.56 80 VAL A O 1
ATOM 602 N N . PHE A 1 81 ? 10.536 0.771 -5.051 1.00 96.31 81 PHE A N 1
ATOM 603 C CA . PHE A 1 81 ? 10.844 1.857 -4.126 1.00 96.31 81 PH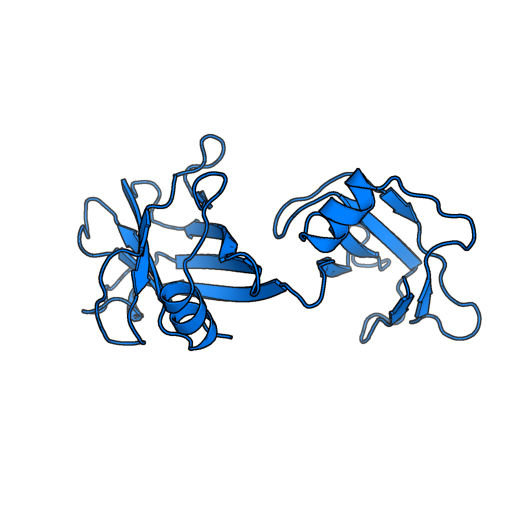E A CA 1
ATOM 604 C C . PHE A 1 81 ? 12.309 1.748 -3.684 1.00 96.31 81 PHE A C 1
ATOM 606 O O . PHE A 1 81 ? 12.977 0.730 -3.897 1.00 96.31 81 PHE A O 1
ATOM 613 N N . SER A 1 82 ? 12.846 2.822 -3.112 1.00 96.25 82 SER A N 1
ATOM 614 C CA . SER A 1 82 ? 14.210 2.839 -2.581 1.00 96.25 82 SER A CA 1
ATOM 615 C C . SER A 1 82 ? 14.321 2.073 -1.257 1.00 96.25 82 SER A C 1
ATOM 617 O O . SER A 1 82 ? 13.329 1.755 -0.616 1.00 96.25 82 SER A O 1
ATOM 619 N N . ARG A 1 83 ? 15.549 1.830 -0.787 1.00 96.19 83 ARG A N 1
ATOM 620 C CA . ARG A 1 83 ? 15.790 1.209 0.533 1.00 96.19 83 ARG A CA 1
ATOM 621 C C . ARG A 1 83 ? 15.386 2.082 1.721 1.00 96.19 83 ARG A C 1
ATOM 623 O O . ARG A 1 83 ? 15.518 1.636 2.852 1.00 96.19 83 ARG A O 1
ATOM 630 N N . ASP A 1 84 ? 14.971 3.315 1.460 1.00 96.56 84 ASP A N 1
ATOM 631 C CA . ASP A 1 84 ? 14.477 4.211 2.495 1.00 96.56 84 ASP A CA 1
ATOM 632 C C . ASP A 1 84 ? 13.007 3.928 2.824 1.00 96.56 84 ASP A C 1
ATOM 634 O O . ASP A 1 84 ? 12.480 4.561 3.727 1.00 96.56 84 ASP A O 1
ATOM 638 N N . TYR A 1 85 ? 12.356 3.009 2.100 1.00 96.75 85 TYR A N 1
ATOM 639 C CA . TYR A 1 85 ? 10.980 2.605 2.347 1.00 96.75 85 TYR A CA 1
ATOM 640 C C . TYR A 1 85 ? 10.874 1.167 2.846 1.00 96.75 85 TYR A C 1
ATOM 642 O O . TYR A 1 85 ? 11.531 0.262 2.321 1.00 96.75 85 TYR A O 1
ATOM 650 N N . SER A 1 86 ? 9.945 0.967 3.776 1.00 96.19 86 SER A N 1
ATOM 651 C CA . SER A 1 86 ? 9.490 -0.335 4.253 1.00 96.19 86 SER A CA 1
ATOM 652 C C . SER A 1 86 ? 8.021 -0.548 3.871 1.00 96.19 86 SER A C 1
ATOM 654 O O . SER A 1 86 ? 7.189 0.343 4.060 1.00 96.19 86 SER A O 1
ATOM 656 N N . LEU A 1 87 ? 7.711 -1.720 3.306 1.00 95.62 87 LEU A N 1
ATOM 657 C CA . LEU A 1 87 ? 6.353 -2.134 2.942 1.00 95.62 87 LEU A CA 1
ATOM 658 C C . LEU A 1 87 ? 5.849 -3.161 3.954 1.00 95.62 87 LEU A C 1
ATOM 660 O O . LEU A 1 87 ? 6.457 -4.214 4.114 1.00 95.62 87 LEU A O 1
ATOM 664 N N . TYR A 1 88 ? 4.706 -2.866 4.552 1.00 96.81 88 TYR A N 1
ATOM 665 C CA . TYR A 1 88 ? 4.000 -3.715 5.500 1.00 96.81 88 TYR A CA 1
ATOM 666 C C . TYR A 1 88 ? 2.675 -4.140 4.878 1.00 96.81 88 TYR A C 1
ATOM 668 O O . TYR A 1 88 ? 2.027 -3.336 4.204 1.00 96.81 88 TYR A O 1
ATOM 676 N N . THR A 1 89 ? 2.247 -5.374 5.118 1.00 95.81 89 THR A N 1
ATOM 677 C CA . THR A 1 89 ? 0.929 -5.876 4.702 1.00 95.81 89 THR A CA 1
ATOM 678 C C . THR A 1 89 ? 0.264 -6.573 5.871 1.00 95.81 89 THR A C 1
ATOM 680 O O . THR A 1 89 ? 0.927 -7.323 6.580 1.00 95.81 89 THR A O 1
ATOM 683 N N . PHE A 1 90 ? -1.030 -6.353 6.063 1.00 97.94 90 PHE A N 1
ATOM 684 C CA . PHE A 1 90 ? -1.753 -6.863 7.223 1.00 97.94 90 PHE A CA 1
ATOM 685 C C . PHE A 1 90 ? -3.204 -7.179 6.871 1.00 97.94 90 PHE A C 1
ATOM 687 O O . PHE A 1 90 ? -3.822 -6.488 6.063 1.00 97.94 90 PHE A O 1
ATOM 694 N N . ALA A 1 91 ? -3.752 -8.210 7.508 1.00 98.38 91 ALA A N 1
ATOM 695 C CA . ALA A 1 91 ? -5.163 -8.562 7.407 1.00 98.38 91 ALA A CA 1
ATOM 696 C C . ALA A 1 91 ? -5.925 -8.037 8.629 1.00 98.38 91 ALA A C 1
ATOM 698 O O . ALA A 1 91 ? -5.408 -8.041 9.749 1.00 98.38 91 ALA A O 1
ATOM 699 N N . LEU A 1 92 ? -7.172 -7.622 8.422 1.00 98.81 92 LEU A N 1
ATOM 700 C CA . LEU A 1 92 ? -8.090 -7.171 9.456 1.00 98.81 92 LEU A CA 1
ATOM 701 C C . LEU A 1 92 ? -9.203 -8.198 9.658 1.00 98.81 92 LEU A C 1
ATOM 703 O O . LEU A 1 92 ? -9.785 -8.695 8.693 1.00 98.81 92 LEU A O 1
ATOM 707 N N . ASN A 1 93 ? -9.536 -8.478 10.915 1.00 98.75 93 ASN A N 1
ATOM 708 C CA . ASN A 1 93 ? -10.700 -9.281 11.291 1.00 98.75 93 ASN A CA 1
ATOM 709 C C . ASN A 1 93 ? -11.193 -8.904 12.700 1.00 98.75 93 ASN A C 1
ATOM 711 O O . ASN A 1 93 ? -10.525 -8.164 13.424 1.00 98.75 93 ASN A O 1
ATOM 715 N N . GLY A 1 94 ? -12.366 -9.408 13.089 1.00 98.62 94 GLY A N 1
ATOM 716 C CA . GLY A 1 94 ? -12.936 -9.139 14.413 1.00 98.62 94 GLY A CA 1
ATOM 717 C C . GLY A 1 94 ? -12.239 -9.868 15.567 1.00 98.62 94 GLY A C 1
ATOM 718 O O . GLY A 1 94 ? -12.311 -9.413 16.706 1.00 98.62 94 GLY A O 1
ATOM 719 N N . GLU A 1 95 ? -11.522 -10.968 15.313 1.00 98.56 95 GLU A N 1
ATOM 720 C CA . GLU A 1 95 ? -10.817 -11.719 16.366 1.00 98.56 95 GLU A CA 1
ATOM 721 C C . GLU A 1 95 ? -9.638 -10.936 16.959 1.00 98.56 95 GLU A C 1
ATOM 723 O O . GLU A 1 95 ? -9.283 -11.145 18.119 1.00 98.56 95 GLU A O 1
ATOM 728 N N . GLN A 1 96 ? -9.062 -10.019 16.179 1.00 98.50 96 GLN A N 1
ATOM 729 C CA . GLN A 1 96 ? -7.966 -9.149 16.602 1.00 98.50 96 GLN A CA 1
ATOM 730 C C . GLN A 1 96 ? -8.422 -7.966 17.474 1.00 98.50 96 GLN A C 1
ATOM 732 O O . GLN A 1 96 ? -7.582 -7.337 18.122 1.00 98.50 96 GLN A O 1
ATOM 737 N N . GLU A 1 97 ? -9.719 -7.638 17.505 1.00 98.56 97 GLU A N 1
ATOM 738 C CA . GLU A 1 97 ? -10.256 -6.578 18.366 1.00 98.56 97 GLU A CA 1
ATOM 739 C C . GLU A 1 97 ? -10.083 -6.904 19.855 1.00 98.56 97 GLU A C 1
ATOM 741 O O . GLU A 1 97 ? -9.971 -8.060 20.273 1.00 98.56 97 GLU A O 1
ATOM 746 N N . VAL A 1 98 ? -10.071 -5.865 20.694 1.00 97.69 98 VAL A N 1
ATOM 747 C CA . VAL A 1 98 ? -9.914 -6.021 22.147 1.00 97.69 98 VAL A CA 1
ATOM 748 C C . VAL A 1 98 ? -11.047 -5.285 22.871 1.00 97.69 98 VAL A C 1
ATOM 750 O O . VAL A 1 98 ? -10.949 -4.072 23.094 1.00 97.69 98 VAL A O 1
ATOM 753 N N . PRO A 1 99 ? -12.108 -5.995 23.313 1.00 97.50 99 PRO A N 1
ATOM 754 C CA . PRO A 1 99 ? -12.328 -7.449 23.217 1.00 97.50 99 PRO A CA 1
ATOM 755 C C . PRO A 1 99 ? -12.681 -7.938 21.793 1.00 97.50 99 PRO A C 1
ATOM 757 O O . PRO A 1 99 ? -13.198 -7.139 21.015 1.00 97.50 99 PRO A O 1
ATOM 760 N N . PRO A 1 100 ? -12.493 -9.241 21.480 1.00 98.25 100 PRO A N 1
ATOM 761 C CA . PRO A 1 100 ? -12.814 -9.792 20.162 1.00 98.25 100 PRO A CA 1
ATOM 762 C C . PRO A 1 100 ? -14.286 -9.628 19.775 1.00 98.25 100 PRO A C 1
ATOM 764 O O . PRO A 1 100 ? -15.185 -9.791 20.608 1.00 98.25 100 PRO A O 1
ATOM 767 N N . VAL A 1 101 ? -14.526 -9.382 18.489 1.00 98.56 101 VAL A N 1
ATOM 768 C CA . VAL A 1 101 ? -15.846 -9.191 17.879 1.00 98.56 101 VAL A CA 1
ATOM 769 C C . VAL A 1 101 ? -16.177 -10.392 16.996 1.00 98.56 101 VAL A C 1
ATOM 771 O O . VAL A 1 101 ? -15.373 -10.824 16.175 1.00 98.56 101 VAL A O 1
ATOM 774 N N . THR A 1 102 ? -17.377 -10.956 17.153 1.00 98.31 102 THR A N 1
ATOM 775 C CA . THR A 1 102 ? -17.883 -12.001 16.248 1.00 98.31 102 THR A CA 1
ATOM 776 C C . THR A 1 102 ? -18.529 -11.346 15.035 1.00 98.31 102 THR A C 1
ATOM 778 O O . THR A 1 102 ? -19.641 -10.831 15.138 1.00 98.31 102 THR A O 1
ATOM 781 N N . THR A 1 103 ? -17.838 -11.379 13.903 1.00 98.19 103 THR A N 1
ATOM 782 C CA . THR A 1 103 ? -18.276 -10.779 12.641 1.00 98.19 103 THR A CA 1
ATOM 783 C C . THR A 1 103 ? -17.694 -11.562 11.467 1.00 98.19 103 THR A C 1
ATOM 785 O O . THR A 1 103 ? -16.628 -12.163 11.597 1.00 98.19 103 THR A O 1
ATOM 788 N N . ASP A 1 104 ? -18.389 -11.550 10.331 1.00 97.94 104 ASP A N 1
ATOM 789 C CA . ASP A 1 104 ? -17.860 -12.062 9.058 1.00 97.94 104 ASP A CA 1
ATOM 790 C C . ASP A 1 104 ? -17.094 -10.967 8.287 1.00 97.94 104 ASP A C 1
ATOM 792 O O . ASP A 1 104 ? -16.594 -11.211 7.189 1.00 97.94 104 ASP A O 1
ATOM 796 N N . ALA A 1 105 ? -17.022 -9.749 8.842 1.00 98.56 105 ALA A N 1
ATOM 797 C CA . ALA A 1 105 ? -16.270 -8.648 8.268 1.00 98.56 105 ALA A CA 1
ATOM 798 C C . ALA A 1 105 ? -14.765 -8.932 8.236 1.00 98.56 105 ALA A C 1
ATOM 800 O O . ALA A 1 105 ? -14.188 -9.541 9.142 1.00 98.56 105 ALA A O 1
ATOM 801 N N . SER A 1 106 ? -14.114 -8.418 7.199 1.00 98.75 106 SER A N 1
ATOM 802 C CA . SER A 1 106 ? -12.678 -8.566 6.996 1.00 98.75 106 SER A CA 1
ATOM 803 C C . SER A 1 106 ? -12.096 -7.346 6.299 1.00 98.75 106 SER A C 1
ATOM 805 O O . SER A 1 106 ? -12.814 -6.490 5.780 1.00 98.75 106 SER A O 1
ATOM 807 N N . GLY A 1 107 ? -10.775 -7.279 6.240 1.00 98.44 107 GLY A N 1
ATOM 808 C CA . GLY A 1 107 ? -10.088 -6.348 5.364 1.00 98.44 107 GLY A CA 1
ATOM 809 C C . GLY A 1 107 ? -8.646 -6.749 5.128 1.00 98.44 107 GLY A C 1
ATOM 810 O O . GLY A 1 107 ? -8.104 -7.587 5.839 1.00 98.44 107 GLY A O 1
ATOM 811 N N . ASP A 1 108 ? -8.028 -6.106 4.154 1.00 97.94 108 ASP A N 1
ATOM 812 C CA . ASP A 1 108 ? -6.609 -6.231 3.858 1.00 97.94 108 ASP A CA 1
ATOM 813 C C . ASP A 1 108 ? -6.028 -4.833 3.687 1.00 97.94 108 ASP A C 1
ATOM 815 O O . ASP A 1 108 ? -6.654 -3.946 3.097 1.00 97.94 108 ASP A O 1
ATOM 819 N N . GLY A 1 109 ? -4.830 -4.628 4.215 1.00 97.25 109 GLY A N 1
ATOM 820 C CA . GLY A 1 109 ? -4.147 -3.351 4.170 1.00 97.25 109 GLY A CA 1
ATOM 821 C C . GLY A 1 109 ? -2.681 -3.473 3.802 1.00 97.25 109 GLY A C 1
ATOM 822 O O . GLY A 1 109 ? -2.044 -4.512 3.989 1.00 97.25 109 GLY A O 1
ATOM 823 N N . TYR A 1 110 ? -2.141 -2.370 3.295 1.00 96.56 110 TYR A N 1
ATOM 824 C CA . TYR A 1 110 ? -0.705 -2.158 3.203 1.00 96.56 110 TYR A CA 1
ATOM 825 C C . TYR A 1 110 ? -0.334 -0.813 3.812 1.00 96.56 110 TYR A C 1
ATOM 827 O O . TYR A 1 110 ? -1.141 0.115 3.810 1.00 96.56 110 TYR A O 1
ATOM 835 N N . ALA A 1 111 ? 0.914 -0.695 4.248 1.00 97.56 111 ALA A N 1
ATOM 836 C CA . ALA A 1 111 ? 1.545 0.572 4.570 1.00 97.56 111 ALA A CA 1
ATOM 837 C C . ALA A 1 111 ? 2.921 0.649 3.911 1.00 97.56 111 ALA A C 1
ATOM 839 O O . ALA A 1 111 ? 3.729 -0.263 4.058 1.00 97.56 111 ALA A O 1
ATOM 840 N N . LEU A 1 112 ? 3.190 1.732 3.193 1.00 97.06 112 LEU A N 1
ATOM 841 C CA . LEU A 1 112 ? 4.495 2.057 2.643 1.00 97.06 112 LEU A CA 1
ATOM 842 C C . LEU A 1 112 ? 5.031 3.273 3.404 1.00 97.06 112 LEU A C 1
ATOM 844 O O . LEU A 1 112 ? 4.540 4.388 3.231 1.00 97.06 112 LEU A O 1
ATOM 848 N N . LEU A 1 113 ? 6.013 3.037 4.272 1.00 97.69 113 LEU A N 1
ATOM 849 C CA . LEU A 1 113 ? 6.584 4.044 5.163 1.00 97.69 113 LEU A CA 1
ATOM 850 C C . LEU A 1 113 ? 7.982 4.428 4.692 1.00 97.69 113 LEU A C 1
ATOM 852 O O . LEU A 1 113 ? 8.824 3.551 4.521 1.00 97.69 113 LEU A O 1
ATOM 856 N N . ASN A 1 114 ? 8.248 5.724 4.538 1.00 97.62 114 ASN A N 1
ATOM 857 C CA . ASN A 1 114 ? 9.609 6.230 4.411 1.00 97.62 114 ASN A CA 1
ATOM 858 C C . ASN A 1 114 ? 10.273 6.264 5.796 1.00 97.62 114 ASN A C 1
ATOM 860 O O . ASN A 1 114 ? 9.967 7.113 6.637 1.00 97.62 114 ASN A O 1
ATOM 864 N N . ASP A 1 115 ? 11.234 5.377 6.022 1.00 96.62 115 ASP A N 1
ATOM 865 C CA . ASP A 1 115 ? 11.925 5.201 7.297 1.00 96.62 115 ASP A CA 1
ATOM 866 C C . ASP A 1 115 ? 12.786 6.412 7.680 1.00 96.62 115 ASP A C 1
ATOM 868 O O . ASP A 1 115 ? 13.180 6.549 8.841 1.00 96.62 115 ASP A O 1
ATOM 872 N N . LYS A 1 116 ? 13.077 7.322 6.739 1.00 95.88 116 LYS A N 1
ATOM 873 C CA . LYS A 1 116 ? 13.834 8.557 6.992 1.00 95.88 116 LYS A CA 1
ATOM 874 C C . LYS A 1 116 ? 12.941 9.765 7.235 1.00 95.88 116 LYS A C 1
ATOM 876 O O . LYS A 1 116 ? 13.202 10.504 8.184 1.00 95.88 116 LYS A O 1
ATOM 881 N N . THR A 1 117 ? 11.953 9.996 6.373 1.00 97.19 117 THR A N 1
ATOM 882 C CA . THR A 1 117 ? 11.118 11.209 6.409 1.00 97.19 117 THR A CA 1
ATOM 883 C C . THR A 1 117 ? 9.870 11.040 7.264 1.00 97.19 117 THR A C 1
ATOM 885 O O . THR A 1 117 ? 9.421 12.024 7.840 1.00 97.19 117 THR A O 1
ATOM 888 N N . GLY A 1 118 ? 9.353 9.814 7.397 1.00 97.88 118 GLY A N 1
ATOM 889 C CA . GLY A 1 118 ? 8.066 9.536 8.035 1.00 97.88 118 GLY A CA 1
ATOM 890 C C . GLY A 1 118 ? 6.876 9.565 7.091 1.00 97.88 118 GLY A C 1
ATOM 891 O O . GLY A 1 118 ? 5.771 9.304 7.557 1.00 97.88 118 GLY A O 1
ATOM 892 N N . ASP A 1 119 ? 7.078 9.847 5.801 1.00 97.88 119 ASP A N 1
ATOM 893 C CA . ASP A 1 119 ? 5.987 9.849 4.825 1.00 97.88 119 ASP A CA 1
ATOM 894 C C . ASP A 1 119 ? 5.316 8.474 4.788 1.00 97.88 119 ASP A C 1
ATOM 896 O O . ASP A 1 119 ? 5.978 7.457 4.551 1.00 97.88 119 ASP A O 1
ATOM 900 N N . LEU A 1 120 ? 4.009 8.457 5.036 1.00 97.88 120 LEU A N 1
ATOM 901 C CA . LEU A 1 120 ? 3.210 7.246 5.134 1.00 97.88 120 LEU A CA 1
ATOM 902 C C . LEU A 1 120 ? 2.117 7.244 4.065 1.00 97.88 120 LEU A C 1
ATOM 904 O O . LEU A 1 120 ? 1.277 8.140 4.017 1.00 97.88 120 LEU A O 1
ATOM 908 N N . ASP A 1 121 ? 2.108 6.188 3.258 1.00 96.94 121 ASP A N 1
ATOM 909 C CA . ASP A 1 121 ? 1.014 5.828 2.358 1.00 96.94 121 ASP A CA 1
ATOM 910 C C . ASP A 1 121 ? 0.420 4.506 2.846 1.00 96.94 121 ASP A C 1
ATOM 912 O O . ASP A 1 121 ? 1.061 3.458 2.744 1.00 96.94 121 ASP A O 1
ATOM 916 N N . LEU A 1 122 ? -0.775 4.555 3.432 1.00 97.56 122 LEU A N 1
ATOM 917 C CA . LEU A 1 122 ? -1.489 3.370 3.900 1.00 97.56 122 LEU A CA 1
ATOM 918 C C . LEU A 1 122 ? -2.880 3.331 3.284 1.00 97.56 122 LEU A C 1
ATOM 920 O O . LEU A 1 122 ? -3.602 4.329 3.276 1.00 97.56 122 LEU A O 1
ATOM 924 N N . LYS A 1 123 ? -3.263 2.142 2.815 1.00 97.50 123 LYS A N 1
ATOM 925 C CA . LYS A 1 123 ? -4.596 1.839 2.292 1.00 97.50 123 LYS A CA 1
ATOM 926 C C . LYS A 1 123 ? -5.105 0.562 2.942 1.00 97.50 123 LYS A C 1
ATOM 928 O O . LYS A 1 123 ? -4.364 -0.411 3.055 1.00 97.50 123 LYS A O 1
ATOM 933 N N . VAL A 1 124 ? -6.378 0.562 3.308 1.00 98.06 124 VAL A N 1
ATOM 934 C CA . VAL A 1 124 ? -7.128 -0.618 3.741 1.00 98.06 124 VAL A CA 1
ATOM 935 C C . VAL A 1 124 ? -8.347 -0.769 2.850 1.00 98.06 124 VAL A C 1
ATOM 937 O O . VAL A 1 124 ? -9.033 0.211 2.574 1.00 98.06 124 VAL A O 1
ATOM 940 N N . VAL A 1 125 ? -8.613 -1.993 2.407 1.00 97.75 125 VAL A N 1
ATOM 941 C CA . VAL A 1 125 ? -9.836 -2.376 1.699 1.00 97.75 125 VAL A CA 1
ATOM 942 C C . VAL A 1 125 ? -10.615 -3.318 2.602 1.00 97.75 125 VAL A C 1
ATOM 944 O O . VAL A 1 125 ? -10.059 -4.301 3.087 1.00 97.75 125 VAL A O 1
ATOM 947 N N . THR A 1 126 ? -11.884 -3.021 2.847 1.00 98.50 126 THR A N 1
ATOM 948 C CA . THR A 1 126 ? -12.728 -3.778 3.774 1.00 98.50 126 THR A CA 1
ATOM 949 C C . THR A 1 126 ? -13.860 -4.515 3.063 1.00 98.50 126 THR A C 1
ATOM 951 O O . THR A 1 126 ? -14.203 -4.244 1.914 1.00 98.50 126 THR A O 1
ATOM 954 N N . SER A 1 127 ? -14.456 -5.480 3.756 1.00 98.56 127 SER A N 1
ATOM 955 C CA . SER A 1 127 ? -15.660 -6.191 3.339 1.00 98.56 127 SER A CA 1
ATOM 956 C C . SER A 1 127 ? -16.566 -6.415 4.546 1.00 98.56 127 SER A C 1
ATOM 958 O O . SER A 1 127 ? -16.082 -6.647 5.653 1.00 98.56 127 SER A O 1
ATOM 960 N N . GLY A 1 128 ? -17.883 -6.331 4.346 1.00 97.81 128 GLY A N 1
ATOM 961 C CA . GLY A 1 128 ? -18.873 -6.553 5.406 1.00 97.81 128 GLY A CA 1
ATOM 962 C C . GLY A 1 128 ? -19.063 -5.383 6.380 1.00 97.81 128 GLY A C 1
ATOM 963 O O . GLY A 1 128 ? -19.753 -5.552 7.379 1.00 97.81 128 GLY A O 1
ATOM 964 N N . VAL A 1 129 ? -18.488 -4.209 6.090 1.00 97.88 129 VAL A N 1
ATOM 965 C CA . VAL A 1 129 ? -18.575 -2.980 6.911 1.00 97.88 129 VAL A CA 1
ATOM 966 C C . VAL A 1 129 ? -18.902 -1.748 6.064 1.00 97.88 129 VAL A C 1
ATOM 968 O O . VAL A 1 129 ? -18.319 -0.681 6.232 1.00 97.88 129 VAL A O 1
ATOM 971 N N . ASP A 1 130 ? -19.832 -1.890 5.120 1.00 95.50 130 ASP A N 1
ATOM 972 C CA . ASP A 1 130 ? -20.211 -0.814 4.187 1.00 95.50 130 ASP A CA 1
ATOM 973 C C . ASP A 1 130 ? -20.800 0.425 4.895 1.00 95.50 130 ASP A C 1
ATOM 975 O O . ASP A 1 130 ? -20.866 1.507 4.314 1.00 95.50 130 ASP A O 1
ATOM 979 N N . ASP A 1 131 ? -21.239 0.276 6.149 1.00 96.75 131 ASP A N 1
ATOM 980 C CA . ASP A 1 131 ? -21.738 1.347 7.013 1.00 96.75 131 ASP A CA 1
ATOM 981 C C . ASP A 1 131 ? -20.673 1.914 7.970 1.00 96.75 131 ASP A C 1
ATOM 983 O O . ASP A 1 131 ? -21.015 2.701 8.857 1.00 96.75 131 ASP A O 1
ATOM 987 N N . ALA A 1 132 ? -19.398 1.537 7.806 1.00 98.25 132 ALA A N 1
ATOM 988 C CA . ALA A 1 132 ? -18.297 2.043 8.616 1.00 98.25 132 ALA A CA 1
ATOM 989 C C . ALA A 1 132 ? -18.220 3.577 8.583 1.00 98.25 132 ALA A C 1
ATOM 991 O O . ALA A 1 132 ? -18.354 4.216 7.540 1.00 98.25 132 ALA A O 1
ATOM 992 N N . VAL A 1 133 ? -17.972 4.166 9.753 1.00 97.94 133 VAL A N 1
ATOM 993 C CA . VAL A 1 133 ? -17.992 5.622 9.967 1.00 97.94 133 VAL A CA 1
ATOM 994 C C . VAL A 1 133 ? -16.621 6.210 10.280 1.00 97.94 133 VAL A C 1
ATOM 996 O O . VAL A 1 133 ? -16.460 7.427 10.215 1.00 97.94 133 VAL A O 1
ATOM 999 N N . ALA A 1 134 ? -15.643 5.376 10.639 1.00 98.50 134 ALA A N 1
ATOM 1000 C CA . ALA A 1 134 ? -14.274 5.802 10.902 1.00 98.50 134 ALA A CA 1
ATOM 1001 C C . ALA A 1 134 ? -13.298 4.630 10.782 1.00 98.50 134 ALA A C 1
ATOM 1003 O O . ALA A 1 134 ? -13.662 3.486 11.052 1.00 98.50 134 ALA A O 1
ATOM 1004 N N . ALA A 1 135 ? -12.042 4.935 10.479 1.00 98.81 135 ALA A N 1
ATOM 1005 C CA . ALA A 1 135 ? -10.925 4.019 10.641 1.00 98.81 135 ALA A CA 1
ATOM 1006 C C . ALA A 1 135 ? -9.702 4.789 11.149 1.00 98.81 135 ALA A C 1
ATOM 1008 O O . ALA A 1 135 ? -9.529 5.969 10.833 1.00 98.81 135 ALA A O 1
ATOM 1009 N N . HIS A 1 136 ? -8.859 4.140 11.946 1.00 98.81 136 HIS A N 1
ATOM 1010 C CA . HIS A 1 136 ? -7.713 4.793 12.576 1.00 98.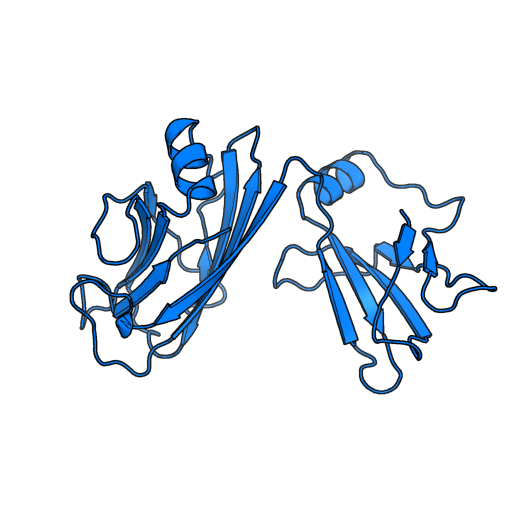81 136 HIS A CA 1
ATOM 1011 C C . HIS A 1 136 ? -6.490 3.889 12.584 1.00 98.81 136 HIS A C 1
ATOM 1013 O O . HIS A 1 136 ? -6.608 2.681 12.761 1.00 98.81 136 HIS A O 1
ATOM 1019 N N . ILE A 1 137 ? -5.312 4.502 12.491 1.00 98.81 137 ILE A N 1
ATOM 1020 C CA . ILE A 1 137 ? -4.061 3.900 12.951 1.00 98.81 137 ILE A CA 1
ATOM 1021 C C . ILE A 1 137 ? -3.925 4.223 14.435 1.00 98.81 137 ILE A C 1
ATOM 1023 O O . ILE A 1 137 ? -3.975 5.390 14.828 1.00 98.81 137 ILE A O 1
ATOM 1027 N N . HIS A 1 138 ? -3.708 3.204 15.250 1.00 98.69 138 HIS A N 1
ATOM 1028 C CA . HIS A 1 138 ? -3.438 3.317 16.677 1.00 98.69 138 HIS A CA 1
ATOM 1029 C C . HIS A 1 138 ? -2.016 2.867 17.012 1.00 98.69 138 HIS A C 1
ATOM 1031 O O . HIS A 1 138 ? -1.405 2.117 16.252 1.00 98.69 138 HIS A O 1
ATOM 1037 N N . GLU A 1 139 ? -1.501 3.294 18.166 1.00 98.19 139 GLU A N 1
ATOM 1038 C CA . GLU A 1 139 ? -0.250 2.790 18.743 1.00 98.19 139 GLU A CA 1
ATOM 1039 C C . GLU A 1 139 ? -0.546 1.807 19.882 1.00 98.19 139 GLU A C 1
ATOM 1041 O O . GLU A 1 139 ? -0.931 2.199 20.984 1.00 98.19 139 GLU A O 1
ATOM 1046 N N . GLY A 1 140 ? -0.366 0.518 19.612 1.00 97.19 140 GLY A N 1
ATOM 1047 C CA . GLY A 1 140 ? -0.518 -0.580 20.554 1.00 97.19 140 GLY A CA 1
ATOM 1048 C C . GLY A 1 140 ? -0.020 -1.896 19.958 1.00 97.19 140 GLY A C 1
ATOM 1049 O O . GLY A 1 140 ? -0.121 -2.132 18.754 1.00 97.19 140 GLY A O 1
ATOM 1050 N N . ILE A 1 141 ? 0.523 -2.760 20.814 1.00 96.62 141 ILE A N 1
ATOM 1051 C CA . ILE A 1 141 ? 0.866 -4.140 20.447 1.00 96.62 141 ILE A CA 1
ATOM 1052 C C . ILE A 1 141 ? -0.393 -5.009 20.349 1.00 96.62 141 ILE A C 1
ATOM 1054 O O . ILE A 1 141 ? -1.465 -4.633 20.845 1.00 96.62 141 ILE A O 1
ATOM 1058 N N . GLU A 1 142 ? -0.247 -6.192 19.755 1.00 96.06 142 GLU A N 1
ATOM 1059 C CA . GLU A 1 142 ? -1.297 -7.208 19.696 1.00 96.06 142 GLU A CA 1
ATOM 1060 C C . GLU A 1 142 ? -1.929 -7.447 21.083 1.00 96.06 142 GLU A C 1
ATOM 1062 O O . GLU A 1 142 ? -1.253 -7.488 22.116 1.00 96.06 142 GLU A O 1
ATOM 1067 N N . GLY A 1 143 ? -3.261 -7.530 21.124 1.00 96.12 143 GLY A N 1
ATOM 1068 C CA . GLY A 1 143 ? -4.016 -7.755 22.359 1.00 96.12 143 GLY A CA 1
ATOM 1069 C C . GLY A 1 143 ? -4.115 -6.551 23.309 1.00 96.12 143 GLY A C 1
ATOM 1070 O O . GLY A 1 143 ? -4.723 -6.672 24.372 1.00 96.12 143 GLY A O 1
ATOM 1071 N N . THR A 1 144 ? -3.566 -5.384 22.952 1.00 97.44 144 THR A N 1
ATOM 1072 C CA . THR A 1 144 ? -3.663 -4.149 23.754 1.00 97.44 144 THR A CA 1
ATOM 1073 C C . THR A 1 144 ? -4.289 -3.006 22.952 1.00 97.44 144 THR A C 1
ATOM 1075 O O . THR A 1 144 ? -4.030 -2.870 21.757 1.00 97.44 144 THR A O 1
ATOM 1078 N N . ASN A 1 145 ? -5.113 -2.177 23.605 1.00 97.56 145 ASN A N 1
ATOM 1079 C CA . ASN A 1 145 ? -5.686 -0.966 23.007 1.00 97.56 145 ASN A CA 1
ATOM 1080 C C . ASN A 1 145 ? -4.742 0.231 23.153 1.00 97.56 145 ASN A C 1
ATOM 1082 O O . ASN A 1 145 ? -4.137 0.432 24.208 1.00 97.56 145 ASN A O 1
ATOM 1086 N N . GLY A 1 146 ? -4.664 1.022 22.087 1.00 97.25 146 GLY A N 1
ATOM 1087 C CA . GLY A 1 146 ? -3.753 2.146 21.915 1.00 97.25 146 GLY A CA 1
ATOM 1088 C C . GLY A 1 146 ? -4.442 3.489 21.698 1.00 97.25 146 GLY A C 1
ATOM 1089 O O . GLY A 1 146 ? -5.630 3.554 21.381 1.00 97.25 146 GLY A O 1
ATOM 1090 N N . G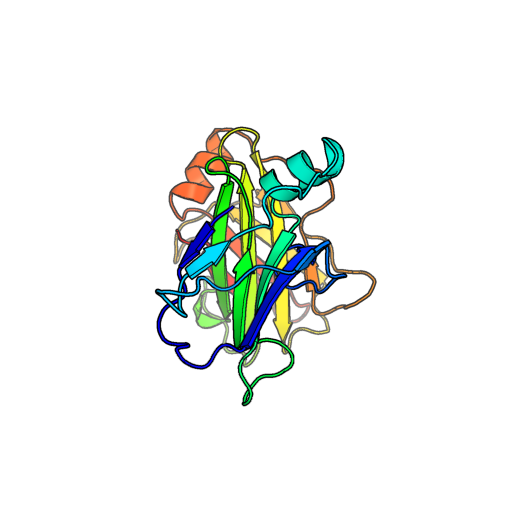LY A 1 147 ? -3.686 4.580 21.822 1.00 98.00 147 GLY A N 1
ATOM 1091 C CA . GLY A 1 147 ? -4.142 5.906 21.387 1.00 98.00 147 GLY A CA 1
ATOM 1092 C C . GLY A 1 147 ? -4.174 6.020 19.860 1.00 98.00 147 GLY A C 1
ATOM 1093 O O . GLY A 1 147 ? -3.465 5.284 19.179 1.00 98.00 147 GLY A O 1
ATOM 1094 N N . VAL A 1 148 ? -4.993 6.933 19.329 1.00 98.38 148 VAL A N 1
ATOM 1095 C CA . VAL A 1 148 ? -5.034 7.234 17.886 1.00 98.38 148 VAL A CA 1
ATOM 1096 C C . VAL A 1 148 ? -3.761 7.978 17.483 1.00 98.38 148 VAL A C 1
ATOM 1098 O O . VAL A 1 148 ? -3.402 8.973 18.110 1.00 98.38 148 VAL A O 1
ATOM 1101 N N . VAL A 1 149 ? -3.122 7.509 16.414 1.00 98.19 149 VAL A N 1
ATOM 1102 C CA . VAL A 1 149 ? -1.966 8.136 15.759 1.00 98.19 149 VAL A CA 1
ATOM 1103 C C . VAL A 1 149 ? -2.424 8.911 14.527 1.00 98.19 149 VAL A C 1
ATOM 1105 O O . VAL A 1 149 ? -2.094 10.083 14.376 1.00 98.19 149 VAL A O 1
ATOM 1108 N N . VAL A 1 150 ? -3.226 8.271 13.670 1.00 98.69 150 VAL A N 1
ATOM 1109 C CA . VAL A 1 150 ? -3.743 8.854 12.422 1.00 98.69 150 VAL A CA 1
ATOM 1110 C C . VAL A 1 150 ? -5.213 8.484 12.267 1.00 98.69 150 VAL A C 1
ATOM 1112 O O . VAL A 1 150 ? -5.577 7.321 12.429 1.00 98.69 150 VAL A O 1
ATOM 1115 N N . GLY A 1 151 ? -6.058 9.459 11.931 1.00 98.69 151 GLY A N 1
ATOM 1116 C CA . GLY A 1 151 ? -7.401 9.189 11.418 1.00 98.69 151 GLY A CA 1
ATOM 1117 C C . GLY A 1 151 ? -7.355 8.990 9.912 1.00 98.69 151 GLY A C 1
ATOM 1118 O O . GLY A 1 151 ? -6.807 9.834 9.209 1.00 98.69 151 GLY A O 1
ATOM 1119 N N . LEU A 1 152 ? -7.893 7.869 9.440 1.00 98.81 152 LEU A N 1
ATOM 1120 C CA . LEU A 1 152 ? -7.971 7.564 8.018 1.00 98.81 152 LEU A CA 1
ATOM 1121 C C . LEU A 1 152 ? -9.184 8.252 7.389 1.00 98.81 152 LEU A C 1
ATOM 1123 O O . LEU A 1 152 ? -10.217 8.461 8.030 1.00 98.81 152 LEU A O 1
ATOM 1127 N N . GLU A 1 153 ? -9.062 8.562 6.108 1.00 98.50 153 GLU A N 1
ATOM 1128 C CA . GLU A 1 153 ? -10.125 9.107 5.278 1.00 98.50 153 GLU A CA 1
ATOM 1129 C C . GLU A 1 153 ? -10.765 7.985 4.464 1.00 98.50 153 GLU A C 1
ATOM 1131 O O . GLU A 1 153 ? -10.076 7.126 3.909 1.00 98.50 153 GLU A O 1
ATOM 1136 N N . GLN A 1 154 ? -12.093 7.985 4.380 1.00 98.00 154 GLN A N 1
ATOM 1137 C CA . GLN A 1 154 ? -12.795 7.096 3.462 1.00 98.00 154 GLN A CA 1
ATOM 1138 C C . GLN A 1 154 ? -12.599 7.604 2.031 1.00 98.00 154 GLN A C 1
ATOM 1140 O O . GLN A 1 154 ? -12.748 8.799 1.762 1.00 98.00 154 GLN A O 1
ATOM 1145 N N . SER A 1 155 ? -12.285 6.706 1.101 1.00 95.44 155 SER A N 1
ATOM 1146 C CA . SER A 1 155 ? -12.164 7.064 -0.309 1.00 95.44 155 SER A CA 1
ATOM 1147 C C . SER A 1 155 ? -13.509 7.533 -0.867 1.00 95.44 155 SER A C 1
ATOM 1149 O O . SER A 1 155 ? -14.552 6.918 -0.644 1.00 95.44 155 SER A O 1
ATOM 1151 N N . VAL A 1 156 ? -13.473 8.613 -1.649 1.00 93.25 156 VAL A N 1
ATOM 1152 C CA . VAL A 1 156 ? -14.660 9.170 -2.319 1.00 93.25 156 VAL A CA 1
ATOM 1153 C C . VAL A 1 156 ? -15.158 8.302 -3.476 1.00 93.25 156 VAL A C 1
ATOM 1155 O O . VAL A 1 156 ? -16.332 8.380 -3.834 1.00 93.25 156 VAL A O 1
ATOM 1158 N N . ASP A 1 157 ? -14.277 7.480 -4.048 1.00 92.81 157 ASP A N 1
ATOM 1159 C CA . ASP A 1 157 ? -14.574 6.633 -5.206 1.00 92.81 157 ASP A CA 1
ATOM 1160 C C . ASP A 1 157 ? -14.992 5.213 -4.800 1.00 92.81 157 ASP A C 1
ATOM 1162 O O . ASP A 1 157 ? -15.612 4.497 -5.588 1.00 92.81 157 ASP A O 1
ATOM 1166 N N . ASP A 1 158 ? -14.653 4.793 -3.577 1.00 94.25 158 ASP A N 1
ATOM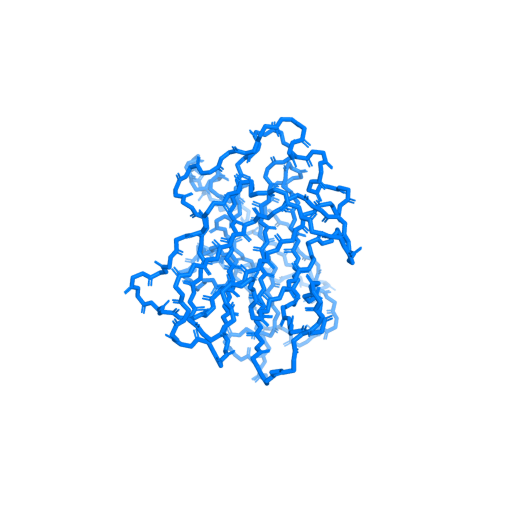 1167 C CA . ASP A 1 158 ? -14.922 3.453 -3.068 1.00 94.25 158 ASP A CA 1
ATOM 1168 C C . ASP A 1 158 ? -15.068 3.458 -1.541 1.00 94.25 158 ASP A C 1
ATOM 1170 O O . ASP A 1 158 ? -14.089 3.549 -0.802 1.00 94.25 158 ASP A O 1
ATOM 1174 N N . VAL A 1 159 ? -16.301 3.302 -1.060 1.00 95.12 159 VAL A N 1
ATOM 1175 C CA . VAL A 1 159 ? -16.623 3.344 0.377 1.00 95.12 159 VAL A CA 1
ATOM 1176 C C . VAL A 1 159 ? -15.974 2.218 1.189 1.00 95.12 159 VAL A C 1
ATOM 1178 O O . VAL A 1 159 ? -15.857 2.342 2.408 1.00 95.12 159 VAL A O 1
ATOM 1181 N N . SER A 1 160 ? -15.516 1.145 0.537 1.00 96.75 160 SER A N 1
ATOM 1182 C CA . SER A 1 160 ? -14.778 0.062 1.196 1.00 96.75 160 SER A CA 1
ATOM 1183 C C . SER A 1 160 ? -13.305 0.397 1.444 1.00 96.75 160 SER A C 1
ATOM 1185 O O . SER A 1 160 ? -12.598 -0.366 2.101 1.00 96.75 160 SER A O 1
ATOM 1187 N N . LYS A 1 161 ? -12.810 1.525 0.919 1.00 97.19 161 LYS A N 1
ATOM 1188 C CA . LYS A 1 161 ? -11.405 1.915 1.030 1.00 97.19 161 LYS A CA 1
ATOM 1189 C C . LYS A 1 161 ? -11.196 3.016 2.058 1.00 97.19 161 LYS A C 1
ATOM 1191 O O . LYS A 1 161 ? -11.849 4.056 2.010 1.00 97.19 161 LYS A O 1
ATOM 1196 N N . TRP A 1 162 ? -10.200 2.814 2.912 1.00 98.50 162 TRP A N 1
ATOM 1197 C CA . TRP A 1 162 ? -9.703 3.791 3.877 1.00 98.50 162 TRP A CA 1
ATOM 1198 C C . TRP A 1 162 ? -8.239 4.091 3.585 1.00 98.50 162 TRP A C 1
ATOM 1200 O O . TRP A 1 162 ? -7.454 3.167 3.378 1.00 98.50 162 TRP A O 1
ATOM 1210 N N . ILE A 1 163 ? -7.876 5.368 3.545 1.00 97.94 163 ILE A N 1
ATOM 1211 C CA . ILE A 1 163 ? -6.535 5.831 3.185 1.00 97.94 163 ILE A CA 1
ATOM 1212 C C . ILE A 1 163 ? -6.004 6.829 4.207 1.00 97.94 163 ILE A C 1
ATOM 1214 O O . ILE A 1 163 ? -6.766 7.497 4.903 1.00 97.94 163 ILE A O 1
ATOM 1218 N N . THR A 1 164 ? -4.687 6.950 4.307 1.00 98.19 164 THR A N 1
ATOM 1219 C CA . THR A 1 164 ? -4.073 8.068 5.030 1.00 98.19 164 THR A CA 1
ATOM 1220 C C . THR A 1 164 ? -4.407 9.401 4.359 1.00 98.19 164 THR A C 1
ATOM 1222 O O . THR A 1 164 ? -4.370 9.463 3.127 1.00 98.19 164 THR A O 1
ATOM 1225 N N . PRO A 1 165 ? -4.651 1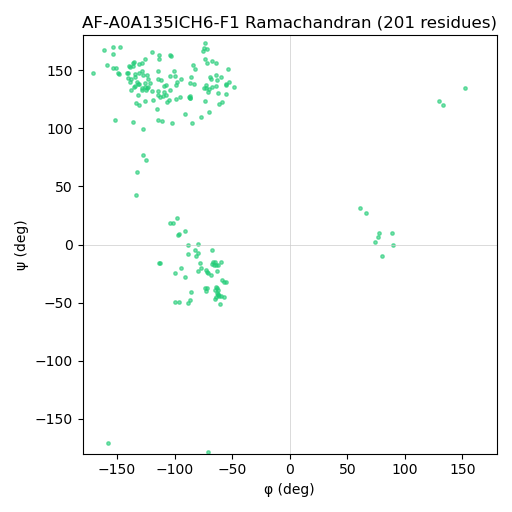0.477 5.132 1.00 98.19 165 PRO A N 1
ATOM 1226 C CA . PRO A 1 165 ? -4.720 11.828 4.585 1.00 98.19 165 PRO A CA 1
ATOM 1227 C C . PRO A 1 165 ? -3.473 12.181 3.767 1.00 98.19 165 PRO A C 1
ATOM 1229 O O . PRO A 1 165 ? -2.365 11.709 4.061 1.00 98.19 165 PRO A O 1
ATOM 1232 N N . GLU A 1 166 ? -3.624 13.052 2.771 1.00 93.94 166 GLU A N 1
ATOM 1233 C CA . GLU A 1 166 ? -2.488 13.522 1.975 1.00 93.94 166 GLU A CA 1
ATOM 1234 C C . GLU A 1 166 ? -1.387 14.128 2.860 1.00 93.94 166 GLU A C 1
ATOM 1236 O O . GLU A 1 166 ? -1.653 14.928 3.760 1.00 93.94 166 GLU A O 1
ATOM 1241 N N . ASN A 1 167 ? -0.128 13.800 2.554 1.00 94.75 167 ASN A N 1
ATOM 1242 C CA . ASN A 1 167 ? 1.055 14.268 3.288 1.00 94.75 167 ASN A CA 1
ATOM 1243 C C . ASN A 1 167 ? 1.080 13.845 4.770 1.00 94.75 167 ASN A C 1
ATOM 1245 O O . ASN A 1 167 ? 1.616 14.565 5.614 1.00 94.75 167 ASN A O 1
ATOM 1249 N N . THR A 1 168 ? 0.503 12.686 5.101 1.00 98.44 168 THR A N 1
ATOM 1250 C CA . THR A 1 168 ? 0.671 12.082 6.429 1.00 98.44 168 THR A CA 1
ATOM 1251 C C . THR A 1 168 ? 2.149 11.777 6.676 1.00 98.44 168 THR A C 1
ATOM 1253 O O . THR A 1 168 ? 2.763 11.006 5.939 1.00 98.44 168 THR A O 1
ATOM 1256 N N . VAL A 1 169 ? 2.704 12.369 7.736 1.00 98.38 169 VAL A N 1
ATOM 1257 C CA . VAL A 1 169 ? 4.097 12.180 8.154 1.00 98.38 169 VAL A CA 1
ATOM 1258 C C . VAL A 1 169 ? 4.138 11.744 9.613 1.00 98.38 169 VAL A C 1
ATOM 1260 O O . VAL A 1 169 ? 3.630 12.451 10.485 1.00 98.38 169 VAL A O 1
ATOM 1263 N N . LEU A 1 170 ? 4.765 10.598 9.873 1.00 98.25 170 LEU A N 1
ATOM 1264 C CA . LEU A 1 170 ? 5.034 10.099 11.217 1.00 98.25 170 LEU A CA 1
ATOM 1265 C C . LEU A 1 170 ? 6.301 10.732 11.801 1.00 98.25 170 LEU A C 1
ATOM 1267 O O . LEU A 1 170 ? 7.337 10.833 11.136 1.00 98.25 170 LEU A O 1
ATOM 1271 N N . ASP A 1 171 ? 6.254 11.109 13.075 1.00 98.06 171 ASP A N 1
ATOM 1272 C CA . ASP A 1 171 ? 7.452 11.543 13.790 1.00 98.06 171 ASP A CA 1
ATOM 1273 C C . ASP A 1 171 ? 8.422 10.373 14.077 1.00 98.06 171 ASP A C 1
ATOM 1275 O O . ASP A 1 171 ? 8.238 9.235 13.637 1.00 98.06 171 ASP A O 1
ATOM 1279 N N . ALA A 1 172 ? 9.538 10.661 14.750 1.00 97.62 172 ALA A N 1
ATOM 1280 C CA . ALA A 1 172 ? 10.553 9.647 15.037 1.00 97.62 172 ALA A CA 1
ATOM 1281 C C . ALA A 1 172 ? 10.055 8.529 15.967 1.00 97.62 172 ALA A C 1
ATOM 1283 O O . ALA A 1 172 ? 10.381 7.368 15.719 1.00 97.62 172 ALA A O 1
ATOM 1284 N N . ASP A 1 173 ? 9.263 8.864 16.985 1.00 97.38 173 ASP A N 1
ATOM 1285 C CA . ASP A 1 173 ? 8.772 7.894 17.965 1.00 97.38 173 ASP A CA 1
ATOM 1286 C C . ASP A 1 173 ? 7.689 7.011 17.321 1.00 97.38 173 ASP A C 1
ATOM 1288 O O . ASP A 1 173 ? 7.700 5.786 17.465 1.00 97.38 173 ASP A O 1
ATOM 1292 N N . GLN A 1 174 ? 6.817 7.618 16.509 1.00 97.62 174 GLN A N 1
ATOM 1293 C CA . GLN A 1 174 ? 5.795 6.924 15.726 1.00 97.62 174 GLN A CA 1
ATOM 1294 C C . GLN A 1 174 ? 6.405 5.979 14.682 1.00 97.62 174 GLN A C 1
ATOM 1296 O O . GLN A 1 174 ? 5.940 4.851 14.532 1.00 97.62 174 GLN A O 1
ATOM 1301 N N . ARG A 1 175 ? 7.474 6.388 13.983 1.00 97.00 175 ARG A N 1
ATOM 1302 C CA . ARG A 1 175 ? 8.206 5.498 13.062 1.00 97.00 175 ARG A CA 1
ATOM 1303 C C . ARG A 1 175 ? 8.830 4.309 13.782 1.00 97.00 175 ARG A C 1
ATOM 1305 O O . ARG A 1 175 ? 8.767 3.186 13.283 1.00 97.00 175 ARG A O 1
ATOM 1312 N N . GLU A 1 176 ? 9.426 4.538 14.952 1.00 96.75 176 GLU A N 1
ATOM 1313 C CA . GLU A 1 176 ? 9.994 3.454 15.754 1.00 96.75 176 GLU A CA 1
ATOM 1314 C C . GLU A 1 176 ? 8.904 2.458 16.167 1.00 96.75 176 GLU A C 1
ATOM 1316 O O . GLU A 1 176 ? 9.095 1.246 16.029 1.00 96.75 176 GLU A O 1
ATOM 1321 N N . ALA A 1 177 ? 7.747 2.958 16.612 1.00 96.31 177 ALA A N 1
ATOM 1322 C CA . ALA A 1 177 ? 6.587 2.132 16.926 1.00 96.31 177 ALA A CA 1
ATOM 1323 C C . ALA A 1 177 ? 6.141 1.289 15.722 1.00 96.31 177 ALA A C 1
ATOM 1325 O O . ALA A 1 177 ? 5.975 0.077 15.874 1.00 96.31 177 ALA A O 1
ATOM 1326 N N . PHE A 1 178 ? 6.071 1.892 14.533 1.00 95.38 178 PHE A N 1
ATOM 1327 C CA . PHE A 1 178 ? 5.671 1.217 13.298 1.00 95.38 178 PHE A CA 1
ATOM 1328 C C . PHE A 1 178 ? 6.619 0.062 12.955 1.00 95.38 178 PHE A C 1
ATOM 1330 O O . PHE A 1 178 ? 6.195 -1.084 12.825 1.00 95.38 178 PHE A O 1
ATOM 1337 N N . SER A 1 179 ? 7.927 0.338 12.934 1.00 95.31 179 SER A N 1
ATOM 1338 C CA . SER A 1 179 ? 8.966 -0.669 12.662 1.00 95.31 179 SER A CA 1
ATOM 1339 C C . SER A 1 179 ? 9.077 -1.761 13.735 1.00 95.31 179 SER A C 1
ATOM 1341 O O . SER A 1 179 ? 9.650 -2.820 13.494 1.00 95.31 179 SER A O 1
ATOM 1343 N N . SER A 1 180 ? 8.527 -1.513 14.928 1.00 96.25 180 SER A N 1
ATOM 1344 C CA . SER A 1 180 ? 8.517 -2.453 16.053 1.00 96.25 180 SER A CA 1
ATOM 1345 C C . SER A 1 180 ? 7.212 -3.248 16.157 1.00 96.25 180 SER A C 1
ATOM 1347 O O . SER A 1 180 ? 6.992 -3.909 17.172 1.00 96.25 180 SER A O 1
ATOM 1349 N N . GLY A 1 181 ? 6.321 -3.146 15.164 1.00 96.56 181 GLY A N 1
ATOM 1350 C CA . GLY A 1 181 ? 5.025 -3.821 15.173 1.00 96.56 181 GLY A CA 1
ATOM 1351 C C . GLY A 1 181 ? 4.075 -3.307 16.258 1.00 96.56 181 GLY A C 1
ATOM 1352 O O . GLY A 1 181 ? 3.236 -4.052 16.756 1.00 96.56 181 GLY A O 1
ATOM 1353 N N . ARG A 1 182 ? 4.222 -2.046 16.690 1.00 97.69 182 ARG A N 1
ATOM 1354 C CA . ARG A 1 182 ? 3.413 -1.430 17.758 1.00 97.69 182 ARG A CA 1
ATOM 1355 C C . ARG A 1 182 ? 2.268 -0.579 17.213 1.00 97.69 182 ARG A C 1
ATOM 1357 O O . ARG A 1 182 ? 1.789 0.301 17.920 1.00 97.69 182 ARG A O 1
ATOM 1364 N N . ASN A 1 183 ? 1.816 -0.824 15.986 1.00 98.56 183 ASN A N 1
ATOM 1365 C CA . ASN A 1 183 ? 0.682 -0.121 15.399 1.00 98.56 183 ASN A CA 1
ATOM 1366 C C . ASN A 1 183 ? -0.356 -1.093 14.850 1.00 98.56 183 ASN A C 1
ATOM 1368 O O . ASN A 1 183 ? -0.022 -2.177 14.386 1.00 98.56 183 ASN A O 1
ATOM 1372 N N . TYR A 1 184 ? -1.618 -0.685 14.879 1.00 98.75 184 TYR A N 1
ATOM 1373 C CA . TYR A 1 184 ? -2.715 -1.428 14.271 1.00 98.75 184 TYR A CA 1
ATOM 1374 C C . TYR A 1 184 ? -3.679 -0.476 13.581 1.00 98.75 184 TYR A C 1
ATOM 1376 O O . TYR A 1 184 ? -3.798 0.682 13.984 1.00 98.75 184 TYR A O 1
ATOM 1384 N N . VAL A 1 185 ? -4.386 -0.972 12.570 1.00 98.81 185 VAL A N 1
ATOM 1385 C CA . VAL A 1 185 ? -5.570 -0.296 12.036 1.00 98.81 185 VAL A CA 1
ATOM 1386 C C . VAL A 1 185 ? -6.811 -0.915 12.644 1.00 98.81 185 VAL A C 1
ATOM 1388 O O . VAL A 1 185 ? -6.879 -2.137 12.762 1.00 98.81 185 VAL A O 1
ATOM 1391 N N . ASN A 1 186 ? -7.796 -0.096 12.995 1.00 98.44 186 ASN A N 1
ATOM 1392 C CA . ASN A 1 186 ? -9.151 -0.572 13.233 1.00 98.44 186 ASN A CA 1
ATOM 1393 C C . ASN A 1 186 ? -10.179 0.194 12.390 1.00 98.44 186 ASN A C 1
ATOM 1395 O O . ASN A 1 186 ? -9.917 1.299 11.911 1.00 98.44 186 ASN A O 1
ATOM 1399 N N . VAL A 1 187 ? -11.351 -0.411 12.207 1.00 98.81 187 VAL A N 1
ATOM 1400 C CA . VAL A 1 187 ? -12.477 0.159 11.456 1.00 98.81 187 VAL A CA 1
ATOM 1401 C C . VAL A 1 187 ? -13.731 0.086 12.318 1.00 98.81 187 VAL A C 1
ATOM 1403 O O . VAL A 1 187 ? -14.024 -0.947 12.909 1.00 98.81 187 VAL A O 1
ATOM 1406 N N . HIS A 1 188 ? -14.477 1.183 12.397 1.00 98.56 188 HIS A N 1
ATOM 1407 C CA . HIS A 1 188 ? -15.611 1.357 13.298 1.00 98.56 188 HIS A CA 1
ATOM 1408 C C . HIS A 1 188 ? -16.930 1.390 12.532 1.00 98.56 188 HIS A C 1
ATOM 1410 O O . HIS A 1 188 ? -17.115 2.226 11.645 1.00 98.56 188 HIS A O 1
ATOM 1416 N N . THR A 1 189 ? -17.882 0.559 12.946 1.00 98.56 189 THR A N 1
ATOM 1417 C CA . THR A 1 189 ? -19.275 0.601 12.484 1.00 98.56 189 THR A CA 1
ATOM 1418 C C . THR A 1 189 ? -20.166 1.253 13.551 1.00 98.56 189 THR A C 1
ATOM 1420 O O . THR A 1 189 ? -19.793 1.327 14.728 1.00 98.56 189 THR A O 1
ATOM 1423 N N . PRO A 1 190 ? -21.380 1.713 13.201 1.00 98.12 190 PRO A N 1
ATOM 1424 C CA . PRO A 1 190 ? -22.381 2.116 14.185 1.00 98.12 190 PRO A CA 1
ATOM 1425 C C . PRO A 1 190 ? -22.760 0.989 15.159 1.00 98.12 190 PRO A C 1
ATOM 1427 O O . PRO A 1 190 ? -23.118 1.269 16.305 1.00 98.12 190 PRO A O 1
ATOM 1430 N N . ALA A 1 191 ? -22.698 -0.271 14.710 1.00 97.56 191 ALA A N 1
ATOM 1431 C CA . ALA A 1 191 ? -23.003 -1.447 15.521 1.00 97.56 191 ALA A CA 1
ATOM 1432 C C . ALA A 1 191 ? -21.901 -1.753 16.545 1.00 97.56 191 ALA A C 1
ATOM 1434 O O . ALA A 1 191 ? -22.213 -2.114 17.684 1.00 97.56 191 ALA A O 1
ATOM 1435 N N . VAL A 1 192 ? -20.634 -1.545 16.171 1.00 97.88 192 VAL A N 1
ATOM 1436 C CA . VAL A 1 192 ? -19.470 -1.752 17.038 1.00 97.88 192 VAL A CA 1
ATOM 1437 C C . VAL A 1 192 ? -18.581 -0.496 17.053 1.00 97.88 192 VAL A C 1
ATOM 1439 O O . VAL A 1 192 ? -17.505 -0.461 16.451 1.00 97.88 192 VAL A O 1
ATOM 1442 N N . PRO A 1 193 ? -18.982 0.560 17.794 1.00 97.31 193 PRO A N 1
ATOM 1443 C CA . PRO A 1 193 ? -18.261 1.835 17.800 1.00 97.31 193 PRO A CA 1
ATOM 1444 C C . PRO A 1 193 ? -16.848 1.768 18.387 1.00 97.31 193 PRO A C 1
ATOM 1446 O O . PRO A 1 193 ? -16.075 2.702 18.202 1.00 97.31 193 PRO A O 1
ATOM 1449 N N . SER A 1 194 ? -16.493 0.703 19.111 1.00 95.19 194 SER A N 1
ATOM 1450 C CA . SER A 1 194 ? -15.129 0.485 19.610 1.00 95.19 194 SER A CA 1
ATOM 1451 C C . SER A 1 194 ? -14.154 -0.005 18.535 1.00 95.19 194 SER A C 1
ATOM 1453 O O . SER A 1 194 ? -12.956 0.172 18.721 1.00 95.19 194 SER A O 1
ATOM 1455 N N . GLY A 1 195 ? -14.662 -0.564 17.433 1.00 97.50 195 GLY A N 1
ATOM 1456 C CA . GLY A 1 195 ? -13.891 -1.260 16.400 1.00 97.50 195 GLY A CA 1
ATOM 1457 C C . GLY A 1 195 ? -14.571 -2.584 16.051 1.00 97.50 195 GLY A C 1
ATOM 1458 O O . GLY A 1 195 ? -14.789 -3.405 16.935 1.00 97.50 195 GLY A O 1
ATOM 1459 N N . GLU A 1 196 ? -14.969 -2.755 14.791 1.00 98.62 196 GLU A N 1
ATOM 1460 C CA . GLU A 1 196 ? -15.562 -3.984 14.244 1.00 98.62 196 GLU A CA 1
ATOM 1461 C C . GLU A 1 196 ? -14.473 -4.965 13.787 1.00 98.62 196 GLU A C 1
ATOM 1463 O O . GLU A 1 196 ? -14.590 -6.168 14.013 1.00 98.62 196 GLU A O 1
ATOM 1468 N N . ILE A 1 197 ? -13.418 -4.446 13.147 1.00 98.81 197 ILE A N 1
ATOM 1469 C CA . ILE A 1 197 ? -12.272 -5.218 12.658 1.00 98.81 197 ILE A CA 1
ATOM 1470 C C . ILE A 1 197 ? -10.964 -4.477 12.933 1.00 98.81 197 ILE A C 1
ATOM 1472 O O . ILE A 1 197 ? -10.869 -3.267 12.702 1.00 98.81 197 ILE A O 1
ATOM 1476 N N . ARG A 1 198 ? -9.937 -5.237 13.331 1.00 98.75 198 ARG A N 1
ATOM 1477 C CA . ARG A 1 198 ? -8.573 -4.764 13.595 1.00 98.75 198 ARG A CA 1
ATOM 1478 C C . ARG A 1 198 ? -7.551 -5.586 12.821 1.00 98.75 198 ARG A C 1
ATOM 1480 O O . ARG A 1 198 ? -7.737 -6.785 12.646 1.00 98.75 198 ARG A O 1
ATOM 1487 N N . GLY A 1 199 ? -6.469 -4.940 12.394 1.00 98.62 199 GLY A N 1
ATOM 1488 C CA . GLY A 1 199 ? -5.280 -5.582 11.832 1.00 98.62 199 GLY A CA 1
ATOM 1489 C C . GLY A 1 199 ? -4.008 -5.008 12.436 1.00 98.62 199 GLY A C 1
ATOM 1490 O O . GLY A 1 199 ? -3.782 -3.798 12.352 1.00 98.62 199 GLY A O 1
ATOM 1491 N N . GLN A 1 200 ? -3.188 -5.857 13.054 1.00 98.56 200 GLN A N 1
ATOM 1492 C CA . GLN A 1 200 ? -1.858 -5.469 13.524 1.00 98.56 200 GLN A CA 1
ATOM 1493 C C . GLN A 1 200 ? -0.926 -5.228 12.329 1.00 98.56 200 GLN A C 1
ATOM 1495 O O . GLN A 1 200 ? -0.884 -6.028 11.399 1.00 98.56 200 GLN A O 1
ATOM 1500 N N . ILE A 1 201 ? -0.179 -4.126 12.351 1.00 98.00 201 ILE A N 1
ATOM 1501 C CA . ILE A 1 201 ? 0.834 -3.821 11.341 1.00 98.00 201 ILE A CA 1
ATOM 1502 C C . ILE A 1 201 ? 2.154 -4.403 11.831 1.00 98.00 201 ILE A C 1
ATOM 1504 O O . ILE A 1 201 ? 2.702 -3.929 12.827 1.00 98.00 201 ILE A O 1
ATOM 1508 N N . GLU A 1 202 ? 2.650 -5.425 11.141 1.00 91.38 202 GLU A N 1
ATOM 1509 C CA . GLU A 1 202 ? 3.875 -6.142 11.500 1.00 91.38 202 GLU A CA 1
ATOM 1510 C C . GLU A 1 202 ? 4.887 -6.134 10.336 1.00 91.38 202 GLU A C 1
ATOM 1512 O O . GLU A 1 202 ? 4.450 -6.129 9.179 1.00 91.38 202 GLU A O 1
ATOM 1517 N N . PRO A 1 203 ? 6.209 -6.087 10.618 1.00 83.12 203 PRO A N 1
ATOM 1518 C CA . PRO A 1 203 ? 7.279 -6.129 9.608 1.00 83.12 203 PRO A CA 1
ATOM 1519 C C . PRO A 1 203 ? 7.397 -7.442 8.824 1.00 83.12 203 PRO A C 1
ATOM 1521 O O . PRO A 1 203 ? 7.109 -8.518 9.397 1.00 83.12 203 PRO A O 1
#

pLDDT: mean 96.58, std 2.35, range [83.12, 98.81]

Organism: NCBI:txid294935